Protein AF-A0A7J6KLD5-F1 (afdb_monomer_lite)

Sequence (248 aa):
SNMATPSDELQAARSQIRQSKRALRDTREKLKNILDDETDDTKKIINDLQVKEVNLTKCIEELESRIAELELSIDNERSQIARQEGRSRVALPTSPTAEKQNKHAISLFMSASEHEQDDKRDDDIDNHETPSKILSSASSDQLTAADLGALSVPSLQTPSCIGAHLCLLEQLFQEAGAGTISSGVFIPHGHLRITVYNKLLESVQSCELVSSVIHDIAQNSEYKWSVIKAELQQEFARRDLLKAEYNA

Foldseek 3Di:
DDDDDLVNVLVVLVVVLLVLVVVLVVLVVVLVPQDPPVDPVSVVSNVVSVVSNVVSVVSNVVSVVSNVVSVVVVVVVVVVVVVVVVVVVVDDDDDDDDDDDDDDDPDDDDDDDDDDDDDDDDDDDDDDDDPPDDDDDDDPPQQALVNLLPDDAAADPDLLCLLVSLVVLLVSCVVSVQFDDDPNDTFGDPNCLVSSLVSVLVNHVVPVPLNVLSVSQCVVPVSGRVRSSVVSCVPRNDPVNNVVVVVD

pLDDT: mean 76.7, std 21.58, range [30.64, 95.94]

Radius of gyration: 30.24 Å; chains: 1; bounding box: 72×80×86 Å

Structure (mmCIF, N/CA/C/O backbone):
data_AF-A0A7J6KLD5-F1
#
_entry.id   AF-A0A7J6KLD5-F1
#
loop_
_atom_site.group_PDB
_atom_site.id
_atom_site.type_symbol
_atom_site.label_atom_id
_atom_site.label_alt_id
_atom_site.label_comp_id
_atom_site.label_asym_id
_atom_site.label_entity_id
_atom_site.label_seq_id
_atom_site.pdbx_PDB_ins_code
_atom_site.Cartn_x
_atom_site.Cartn_y
_atom_site.Cartn_z
_atom_site.occupancy
_atom_site.B_iso_or_equiv
_atom_site.auth_seq_id
_atom_site.auth_comp_id
_atom_site.auth_asym_id
_atom_site.auth_atom_id
_atom_site.pdbx_PDB_model_num
ATOM 1 N N . SER A 1 1 ? 2.512 29.686 18.564 1.00 41.69 1 SER A N 1
ATOM 2 C CA . SER A 1 1 ? 3.367 28.548 18.194 1.00 41.69 1 SER A CA 1
ATOM 3 C C . SER A 1 1 ? 2.574 27.294 18.504 1.00 41.69 1 SER A C 1
ATOM 5 O O . SER A 1 1 ? 2.463 26.950 19.673 1.00 41.69 1 SER A O 1
ATOM 7 N N . ASN A 1 2 ? 1.879 26.725 17.516 1.00 45.94 2 ASN A N 1
ATOM 8 C CA . ASN A 1 2 ? 1.155 25.467 17.713 1.00 45.94 2 ASN A CA 1
ATOM 9 C C . ASN A 1 2 ? 2.197 24.350 17.654 1.00 45.94 2 ASN A C 1
ATOM 11 O O . ASN A 1 2 ? 2.793 24.133 16.604 1.00 45.94 2 ASN A O 1
ATOM 15 N N . MET A 1 3 ? 2.473 23.721 18.792 1.00 53.34 3 MET A N 1
ATOM 16 C CA . MET A 1 3 ? 3.346 22.550 18.859 1.00 53.34 3 MET A CA 1
ATOM 17 C C . MET A 1 3 ? 2.612 21.388 18.182 1.00 53.34 3 MET A C 1
ATOM 19 O O . MET A 1 3 ? 1.496 21.068 18.590 1.00 53.34 3 MET A O 1
ATOM 23 N N . ALA A 1 4 ? 3.201 20.813 17.131 1.00 69.44 4 ALA A N 1
ATOM 24 C CA . ALA A 1 4 ? 2.689 19.599 16.501 1.00 69.44 4 ALA A CA 1
ATOM 25 C C . ALA A 1 4 ? 2.659 18.469 17.538 1.00 69.44 4 ALA A C 1
ATOM 27 O O . ALA A 1 4 ? 3.561 18.371 18.373 1.00 69.44 4 ALA A O 1
ATOM 28 N N . THR A 1 5 ? 1.613 17.644 17.531 1.00 82.81 5 THR A N 1
ATOM 29 C CA . THR A 1 5 ? 1.561 16.506 18.452 1.00 82.81 5 THR A CA 1
ATOM 30 C C . THR A 1 5 ? 2.503 15.396 17.967 1.00 82.81 5 THR A C 1
ATOM 32 O O . THR A 1 5 ? 2.760 15.293 16.765 1.00 82.81 5 THR A O 1
ATOM 35 N N . PRO A 1 6 ? 2.982 14.500 18.852 1.00 79.31 6 PRO A N 1
ATOM 36 C CA . PRO A 1 6 ? 3.783 13.340 18.447 1.00 79.31 6 PRO A CA 1
ATOM 37 C C . PRO A 1 6 ? 3.089 12.467 17.388 1.00 79.31 6 PRO A C 1
ATOM 39 O O . PRO A 1 6 ? 3.746 11.835 16.563 1.00 79.31 6 PRO A O 1
ATOM 42 N N . SER A 1 7 ? 1.750 12.455 17.379 1.00 77.31 7 SER A N 1
ATOM 43 C CA . SER A 1 7 ? 0.949 11.771 16.361 1.00 77.31 7 SER A CA 1
ATOM 44 C C . SER A 1 7 ? 1.019 12.463 14.995 1.00 77.31 7 SER A C 1
ATOM 46 O O . SER A 1 7 ? 1.106 11.773 13.979 1.00 77.31 7 SER A O 1
ATOM 48 N N . ASP A 1 8 ? 1.014 13.798 14.960 1.00 81.00 8 ASP A N 1
ATOM 49 C CA . ASP A 1 8 ? 1.150 14.571 13.718 1.00 81.00 8 ASP A CA 1
ATOM 50 C C . ASP A 1 8 ? 2.557 14.404 13.128 1.00 81.00 8 ASP A C 1
ATOM 52 O O . ASP A 1 8 ? 2.716 14.201 11.923 1.00 81.00 8 ASP A O 1
ATOM 56 N N . GLU A 1 9 ? 3.587 14.414 13.983 1.00 86.94 9 GLU A N 1
ATOM 57 C CA . GLU A 1 9 ? 4.969 14.132 13.576 1.00 86.94 9 GLU A CA 1
ATOM 58 C C . GLU A 1 9 ? 5.126 12.707 13.032 1.00 86.94 9 GLU A C 1
ATOM 60 O O . GLU A 1 9 ? 5.792 12.505 12.015 1.00 86.94 9 GLU A O 1
ATOM 65 N N . LEU A 1 10 ? 4.478 11.721 13.661 1.00 83.62 10 LEU A N 1
ATOM 66 C CA . LEU A 1 10 ? 4.481 10.334 13.195 1.00 83.62 10 LEU A CA 1
ATOM 67 C C . LEU A 1 10 ? 3.831 10.213 11.812 1.00 83.62 10 LEU A C 1
ATOM 69 O O . LEU A 1 10 ? 4.368 9.540 10.930 1.00 83.62 10 LEU A O 1
ATOM 73 N N . GLN A 1 11 ? 2.693 10.876 11.602 1.00 83.62 11 GLN A N 1
ATOM 74 C CA . GLN A 1 11 ? 2.013 10.881 10.309 1.00 83.62 11 GLN A CA 1
ATOM 75 C C . GLN A 1 11 ? 2.862 11.571 9.231 1.00 83.62 11 GLN A C 1
ATOM 77 O O . GLN A 1 11 ? 2.985 11.059 8.115 1.00 83.62 11 GLN A O 1
ATOM 82 N N . ALA A 1 12 ? 3.508 12.691 9.564 1.00 85.38 12 ALA A N 1
ATOM 83 C CA . ALA A 1 12 ? 4.420 13.382 8.660 1.00 85.38 12 ALA A CA 1
ATOM 84 C C . ALA A 1 12 ? 5.629 12.508 8.286 1.00 85.38 12 ALA A C 1
ATOM 86 O O . ALA A 1 12 ? 5.942 12.378 7.101 1.00 85.38 12 ALA A O 1
ATOM 87 N N . ALA A 1 13 ? 6.262 11.848 9.261 1.00 86.25 13 ALA A N 1
ATOM 88 C CA . ALA A 1 13 ? 7.387 10.942 9.027 1.00 86.25 13 ALA A CA 1
ATOM 89 C C . ALA A 1 13 ? 6.990 9.752 8.133 1.00 86.25 13 ALA A C 1
ATOM 91 O O . ALA A 1 13 ? 7.710 9.402 7.196 1.00 86.25 13 ALA A O 1
ATOM 92 N N . ARG A 1 14 ? 5.795 9.184 8.346 1.00 85.38 14 ARG A N 1
ATOM 93 C CA . ARG A 1 14 ? 5.224 8.120 7.500 1.00 85.38 14 ARG A CA 1
ATOM 94 C C . ARG A 1 14 ? 4.893 8.583 6.082 1.00 85.38 14 ARG A C 1
ATOM 96 O O . ARG A 1 14 ? 5.052 7.831 5.124 1.00 85.38 14 ARG A O 1
ATOM 103 N N . SER A 1 15 ? 4.456 9.824 5.913 1.00 86.75 15 SER A N 1
ATOM 104 C CA . SER A 1 15 ? 4.274 10.397 4.578 1.00 86.75 15 SER A CA 1
ATOM 105 C C . SER A 1 15 ? 5.621 10.571 3.865 1.00 86.75 15 SER A C 1
ATOM 107 O O . SER A 1 15 ? 5.775 10.164 2.711 1.00 86.75 15 SER A O 1
ATOM 109 N N . GLN A 1 16 ? 6.635 11.085 4.567 1.00 90.00 16 GLN A N 1
ATOM 110 C CA . GLN A 1 16 ? 7.972 11.294 4.007 1.00 90.00 16 GLN A CA 1
ATOM 111 C C . GLN A 1 16 ? 8.654 9.982 3.612 1.00 90.00 16 GLN A C 1
ATOM 113 O O . GLN A 1 16 ? 9.188 9.892 2.510 1.00 90.00 16 GLN A O 1
ATOM 118 N N . ILE A 1 17 ? 8.577 8.930 4.434 1.00 89.31 17 ILE A N 1
ATOM 119 C CA . ILE A 1 17 ? 9.172 7.633 4.077 1.00 89.31 17 ILE A CA 1
ATOM 120 C C . ILE A 1 17 ? 8.522 7.050 2.816 1.00 89.31 17 ILE A C 1
ATOM 122 O O . ILE A 1 17 ? 9.218 6.498 1.962 1.00 89.31 17 ILE A O 1
ATOM 126 N N . ARG A 1 18 ? 7.202 7.220 2.641 1.00 85.88 18 ARG A N 1
ATOM 127 C CA . ARG A 1 18 ? 6.499 6.806 1.416 1.00 85.88 18 ARG A CA 1
ATOM 128 C C . ARG A 1 18 ? 7.010 7.577 0.202 1.00 85.88 18 ARG A C 1
ATOM 130 O O . ARG A 1 18 ? 7.270 6.967 -0.834 1.00 85.88 18 ARG A O 1
ATOM 137 N N . GLN A 1 19 ? 7.182 8.895 0.320 1.00 90.88 19 GLN A N 1
ATOM 138 C CA . GLN A 1 19 ? 7.731 9.730 -0.754 1.00 90.88 19 GLN A CA 1
ATOM 139 C C . GLN A 1 19 ? 9.167 9.321 -1.109 1.00 90.88 19 GLN A C 1
ATOM 141 O O . GLN A 1 19 ? 9.463 9.109 -2.286 1.00 90.88 19 GLN A O 1
ATOM 146 N N . SER A 1 20 ? 10.029 9.113 -0.110 1.00 90.38 20 SER A N 1
ATOM 147 C CA . SER A 1 20 ? 11.417 8.680 -0.307 1.00 90.38 20 SER A CA 1
ATOM 148 C C . SER A 1 20 ? 11.509 7.293 -0.950 1.00 90.38 20 SER A C 1
ATOM 150 O O . SER A 1 20 ? 12.290 7.106 -1.882 1.00 90.38 20 SER A O 1
ATOM 152 N N . LYS A 1 21 ? 10.664 6.332 -0.542 1.00 89.75 21 LYS A N 1
ATOM 153 C CA . LYS A 1 21 ? 10.583 4.994 -1.164 1.00 89.75 21 LYS A CA 1
ATOM 154 C C . LYS A 1 21 ? 10.157 5.067 -2.634 1.00 89.75 21 LYS A C 1
ATOM 156 O O . LYS A 1 21 ? 10.716 4.353 -3.468 1.00 89.75 21 LYS A O 1
ATOM 161 N N . ARG A 1 22 ? 9.216 5.957 -2.971 1.00 90.69 22 ARG A N 1
ATOM 162 C CA . ARG A 1 22 ? 8.785 6.200 -4.359 1.00 90.69 22 ARG A CA 1
ATOM 163 C C . ARG A 1 22 ? 9.919 6.800 -5.195 1.00 90.69 22 ARG A C 1
ATOM 165 O O . ARG A 1 22 ? 10.286 6.242 -6.221 1.00 90.69 22 ARG A O 1
ATOM 172 N N . ALA A 1 23 ? 10.558 7.853 -4.691 1.00 90.25 23 ALA A N 1
ATOM 173 C CA . ALA A 1 23 ? 11.690 8.487 -5.361 1.00 90.25 23 ALA A CA 1
ATOM 174 C C . ALA A 1 23 ? 12.878 7.528 -5.560 1.00 90.25 23 ALA A C 1
ATOM 176 O O . ALA A 1 23 ? 13.570 7.606 -6.579 1.00 90.25 23 ALA A O 1
ATOM 177 N N . LEU A 1 24 ? 13.121 6.616 -4.610 1.00 92.44 24 LEU A N 1
ATOM 178 C CA . LEU A 1 24 ? 14.170 5.599 -4.709 1.00 92.44 24 LEU A CA 1
ATOM 179 C C . LEU A 1 24 ? 13.879 4.620 -5.849 1.00 92.44 24 LEU A C 1
ATOM 181 O O . LEU A 1 24 ? 14.765 4.326 -6.649 1.00 92.44 24 LEU A O 1
ATOM 185 N N . ARG A 1 25 ? 12.629 4.159 -5.958 1.00 92.38 25 ARG A N 1
ATOM 186 C CA . ARG A 1 25 ? 12.178 3.309 -7.064 1.00 92.38 25 ARG A CA 1
ATOM 187 C C . ARG A 1 25 ? 12.383 3.996 -8.412 1.00 92.38 25 ARG A C 1
ATOM 189 O O . ARG A 1 25 ? 13.029 3.414 -9.276 1.00 92.38 25 ARG A O 1
ATOM 196 N N . ASP A 1 26 ? 11.912 5.232 -8.559 1.00 92.50 26 ASP A N 1
ATOM 197 C CA . ASP A 1 26 ? 12.049 5.986 -9.810 1.00 92.50 26 ASP A CA 1
ATOM 198 C C . ASP A 1 26 ? 13.526 6.195 -10.181 1.00 92.50 26 ASP A C 1
ATOM 200 O O . ASP A 1 26 ? 13.901 6.174 -11.352 1.00 92.50 26 ASP A O 1
ATOM 204 N N . THR A 1 27 ? 14.391 6.392 -9.180 1.00 92.56 27 THR A N 1
ATOM 205 C CA . THR A 1 27 ? 15.843 6.540 -9.376 1.00 92.56 27 THR A CA 1
ATOM 206 C C . THR A 1 27 ? 16.475 5.228 -9.849 1.00 92.56 27 THR A C 1
ATOM 208 O O . THR A 1 27 ? 17.248 5.241 -10.805 1.00 92.56 27 THR A O 1
ATOM 211 N N . ARG A 1 28 ? 16.096 4.089 -9.256 1.00 92.31 28 ARG A N 1
ATOM 212 C CA . ARG A 1 28 ? 16.533 2.753 -9.696 1.00 92.31 28 ARG A CA 1
ATOM 213 C C . ARG A 1 28 ? 16.045 2.411 -11.097 1.00 92.31 28 ARG A C 1
ATOM 215 O O . ARG A 1 28 ? 16.784 1.819 -11.877 1.00 92.31 28 ARG A O 1
ATOM 222 N N . GLU A 1 29 ? 14.817 2.791 -11.429 1.00 92.94 29 GLU A N 1
ATOM 223 C CA . GLU A 1 29 ? 14.270 2.605 -12.771 1.00 92.94 29 GLU A CA 1
ATOM 224 C C . GLU A 1 29 ? 15.021 3.457 -13.799 1.00 92.94 29 GLU A C 1
ATOM 226 O O . GLU A 1 29 ? 15.396 2.951 -14.854 1.00 92.94 29 GLU A O 1
ATOM 231 N N . LYS A 1 30 ? 15.336 4.715 -13.469 1.00 91.25 30 LYS A N 1
ATOM 232 C CA . LYS A 1 30 ? 16.197 5.562 -14.307 1.00 91.25 30 LYS A CA 1
ATOM 233 C C . LYS A 1 30 ? 17.574 4.942 -14.513 1.00 91.25 30 LYS A C 1
ATOM 235 O O . LYS A 1 30 ? 17.998 4.846 -15.655 1.00 91.25 30 LYS A O 1
ATOM 240 N N . LEU A 1 31 ? 18.231 4.473 -13.448 1.00 90.88 31 LEU A N 1
ATOM 241 C CA . LEU A 1 31 ? 19.518 3.772 -13.546 1.00 90.88 31 LEU A CA 1
ATOM 242 C C . LEU A 1 31 ? 19.438 2.543 -14.452 1.00 90.88 31 LEU A C 1
ATOM 244 O O . LEU A 1 31 ? 20.300 2.350 -15.300 1.00 90.88 31 LEU A O 1
ATOM 248 N N . LYS A 1 32 ? 18.379 1.742 -14.313 1.00 92.00 32 LYS A N 1
ATOM 249 C CA . LYS A 1 32 ? 18.148 0.552 -15.140 1.00 92.00 32 LYS A CA 1
ATOM 250 C C . LYS A 1 32 ? 17.950 0.887 -16.623 1.00 92.00 32 LYS A C 1
ATOM 252 O O . LYS A 1 32 ? 18.327 0.088 -17.475 1.00 92.00 32 LYS A O 1
ATOM 257 N N . ASN A 1 33 ? 17.329 2.02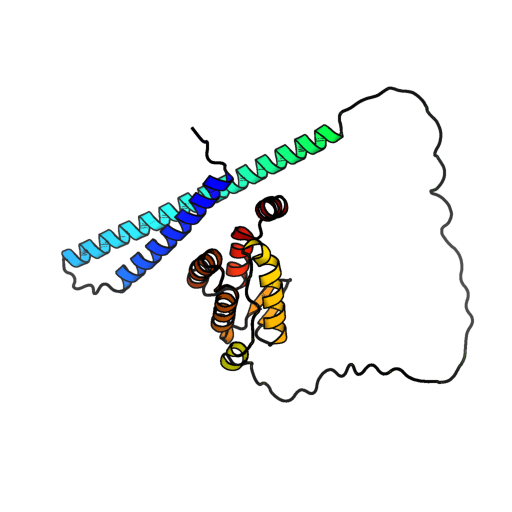5 -16.921 1.00 91.56 33 ASN A N 1
ATOM 258 C CA . ASN A 1 33 ? 16.982 2.430 -18.283 1.00 91.56 33 ASN A CA 1
ATOM 259 C C . ASN A 1 33 ? 18.099 3.212 -18.996 1.00 91.56 33 ASN A C 1
ATOM 261 O O . ASN A 1 33 ? 17.951 3.518 -20.179 1.00 91.56 33 ASN A O 1
ATOM 265 N N . ILE A 1 34 ? 19.193 3.553 -18.308 1.00 90.12 34 ILE A N 1
ATOM 266 C CA . ILE A 1 34 ? 20.341 4.208 -18.939 1.00 90.12 34 ILE A CA 1
ATOM 267 C C . ILE A 1 34 ? 21.082 3.198 -19.816 1.00 90.12 34 ILE A C 1
ATOM 269 O O . ILE A 1 34 ? 21.491 2.131 -19.360 1.00 90.12 34 ILE A O 1
ATOM 273 N N . LEU A 1 35 ? 21.269 3.564 -21.083 1.00 83.31 35 LEU A N 1
ATOM 274 C CA . LEU A 1 35 ? 22.198 2.897 -21.983 1.00 83.31 35 LEU A CA 1
ATOM 275 C C . LEU A 1 35 ? 23.584 3.484 -21.731 1.00 83.31 35 LEU A C 1
ATOM 277 O O . LEU A 1 35 ? 23.818 4.649 -22.041 1.00 83.31 35 LEU A O 1
ATOM 281 N N . ASP A 1 36 ? 24.472 2.690 -21.140 1.00 84.38 36 ASP A N 1
ATOM 282 C CA . ASP A 1 36 ? 25.862 3.086 -20.931 1.00 84.38 36 ASP A CA 1
ATOM 283 C C . ASP A 1 36 ? 26.597 3.098 -22.277 1.00 84.38 36 ASP A C 1
ATOM 285 O O . ASP A 1 36 ? 26.959 2.054 -22.818 1.00 84.38 36 ASP A O 1
ATOM 289 N N . ASP A 1 37 ? 26.750 4.292 -22.846 1.00 88.50 37 ASP A N 1
ATOM 290 C CA . ASP A 1 37 ? 27.514 4.548 -24.068 1.00 88.50 37 ASP A CA 1
ATOM 291 C C . ASP A 1 37 ? 28.970 4.953 -23.774 1.00 88.50 37 ASP A C 1
ATOM 293 O O . ASP A 1 37 ? 29.674 5.448 -24.654 1.00 88.50 37 ASP A O 1
ATOM 297 N N . GLU A 1 38 ? 29.419 4.748 -22.529 1.00 85.38 38 GLU A N 1
ATOM 298 C CA . GLU A 1 38 ? 30.740 5.078 -21.992 1.00 85.38 38 GLU A CA 1
ATOM 299 C C . GLU A 1 38 ? 31.145 6.559 -22.088 1.00 85.38 38 GLU A C 1
ATOM 301 O O . GLU A 1 38 ? 32.293 6.907 -21.763 1.00 85.38 38 GLU A O 1
ATOM 306 N N . THR A 1 39 ? 30.227 7.449 -22.471 1.00 92.69 39 THR A N 1
ATOM 307 C CA . THR A 1 39 ? 30.490 8.889 -22.508 1.00 92.69 39 THR A CA 1
ATOM 308 C C . THR A 1 39 ? 30.649 9.457 -21.097 1.00 92.69 39 THR A C 1
ATOM 310 O O . THR A 1 39 ? 30.130 8.923 -20.113 1.00 92.69 39 THR A O 1
ATOM 313 N N . ASP A 1 40 ? 31.400 10.553 -20.978 1.00 91.31 40 ASP A N 1
ATOM 314 C CA . ASP A 1 40 ? 31.614 11.228 -19.692 1.00 91.31 40 ASP A CA 1
ATOM 315 C C . ASP A 1 40 ? 30.293 11.765 -19.109 1.00 91.31 40 ASP A C 1
ATOM 317 O O . ASP A 1 40 ? 30.045 11.665 -17.907 1.00 91.31 40 ASP A O 1
ATOM 321 N N . ASP A 1 41 ? 29.389 12.228 -19.979 1.00 90.44 41 ASP A N 1
ATOM 322 C CA . ASP A 1 41 ? 28.050 12.679 -19.600 1.00 90.44 41 ASP A CA 1
ATOM 323 C C . ASP A 1 41 ? 27.204 11.528 -19.034 1.00 90.44 41 ASP A C 1
ATOM 325 O O . ASP A 1 41 ? 26.619 11.666 -17.956 1.00 90.44 41 ASP A O 1
ATOM 329 N N . THR A 1 42 ? 27.186 10.364 -19.693 1.00 89.50 42 THR A N 1
ATOM 330 C CA . THR A 1 42 ? 26.461 9.183 -19.201 1.00 89.50 42 THR A CA 1
ATOM 331 C C . THR A 1 42 ? 27.039 8.675 -17.881 1.00 89.50 42 THR A C 1
ATOM 333 O O . THR A 1 42 ? 26.286 8.419 -16.939 1.00 89.50 42 THR A O 1
ATOM 336 N N . LYS A 1 43 ? 28.370 8.627 -17.743 1.00 91.69 43 LYS A N 1
ATOM 337 C CA . LYS A 1 43 ? 29.042 8.274 -16.479 1.00 91.69 43 LYS A CA 1
ATOM 338 C C . LYS A 1 43 ? 28.684 9.228 -15.344 1.00 91.69 43 LYS A C 1
ATOM 340 O O . LYS A 1 43 ? 28.440 8.785 -14.220 1.00 91.69 43 LYS A O 1
ATOM 345 N N . LYS A 1 44 ? 28.613 10.530 -15.626 1.00 92.56 44 LYS A N 1
ATOM 346 C CA . LYS A 1 44 ? 28.205 11.540 -14.647 1.00 92.56 44 LYS A CA 1
ATOM 347 C C . LYS A 1 44 ? 26.751 11.358 -14.217 1.00 92.56 44 LYS A C 1
ATOM 349 O O . LYS A 1 44 ? 26.477 11.363 -13.021 1.00 92.56 44 LYS A O 1
ATOM 354 N N . ILE A 1 45 ? 25.841 11.119 -15.164 1.00 92.38 45 ILE A N 1
ATOM 355 C CA . ILE A 1 45 ? 24.425 10.852 -14.871 1.00 92.38 45 ILE A CA 1
ATOM 356 C C . ILE A 1 45 ? 24.273 9.590 -14.011 1.00 92.38 45 ILE A C 1
ATOM 358 O O . ILE A 1 45 ? 23.519 9.603 -13.036 1.00 92.38 45 ILE A O 1
ATOM 362 N N . ILE A 1 46 ? 24.997 8.513 -14.335 1.00 91.50 46 ILE A N 1
ATOM 363 C CA . ILE A 1 46 ? 24.998 7.275 -13.543 1.00 91.50 46 ILE A CA 1
ATOM 364 C C . ILE A 1 46 ? 25.475 7.559 -12.115 1.00 91.50 46 ILE A C 1
ATOM 366 O O . ILE A 1 46 ? 24.799 7.168 -11.164 1.00 91.50 46 ILE A O 1
ATOM 370 N N . ASN A 1 47 ? 26.590 8.276 -11.952 1.00 94.56 47 ASN A N 1
ATOM 371 C CA . ASN A 1 47 ? 27.134 8.605 -10.635 1.00 94.56 47 ASN A CA 1
ATOM 372 C C . ASN A 1 47 ? 26.163 9.478 -9.814 1.00 94.56 47 ASN A C 1
ATOM 374 O O . ASN A 1 47 ? 25.864 9.158 -8.666 1.00 94.56 47 ASN A O 1
ATOM 378 N N . ASP A 1 48 ? 25.585 10.523 -10.413 1.00 95.12 48 ASP A N 1
ATOM 379 C CA . ASP A 1 48 ? 24.615 11.400 -9.743 1.00 95.12 48 ASP A CA 1
ATOM 380 C C . ASP A 1 48 ? 23.376 10.622 -9.264 1.00 95.12 48 ASP A C 1
ATOM 382 O O . ASP A 1 48 ? 22.882 10.828 -8.149 1.00 95.12 48 ASP A O 1
ATOM 386 N N . LEU A 1 49 ? 22.875 9.692 -10.083 1.00 93.56 49 LEU A N 1
ATOM 387 C CA . LEU A 1 49 ? 21.745 8.841 -9.716 1.00 93.56 49 LEU A CA 1
ATOM 388 C C . LEU A 1 49 ? 22.113 7.806 -8.644 1.00 93.56 49 LEU A C 1
ATOM 390 O O . LEU A 1 49 ? 21.299 7.567 -7.753 1.00 93.56 49 LEU A O 1
ATOM 394 N N . GLN A 1 50 ? 23.321 7.238 -8.675 1.00 94.38 50 GLN A N 1
ATOM 395 C CA . GLN A 1 50 ? 23.819 6.342 -7.624 1.00 94.38 50 GLN A CA 1
ATOM 396 C C . GLN A 1 50 ? 23.965 7.073 -6.285 1.00 94.38 50 GLN A C 1
ATOM 398 O O . GLN A 1 50 ? 23.502 6.583 -5.255 1.00 94.38 50 GLN A O 1
ATOM 403 N N . VAL A 1 51 ? 24.531 8.284 -6.290 1.00 95.94 51 VAL A N 1
ATOM 404 C CA . VAL A 1 51 ? 24.609 9.142 -5.098 1.00 95.94 51 VAL A CA 1
ATOM 405 C C . VAL A 1 51 ? 23.207 9.449 -4.571 1.00 95.94 51 VAL A C 1
ATOM 407 O O . VAL A 1 51 ? 22.959 9.369 -3.366 1.00 95.94 51 VAL A O 1
ATOM 410 N N . LYS A 1 52 ? 22.257 9.754 -5.462 1.00 93.88 52 LYS A N 1
ATOM 411 C CA . LYS A 1 52 ? 20.859 9.979 -5.083 1.00 93.88 52 LYS A CA 1
ATOM 412 C C . LYS A 1 52 ? 20.208 8.730 -4.480 1.00 93.88 52 LYS A C 1
ATOM 414 O O . LYS A 1 52 ? 19.487 8.861 -3.494 1.00 93.88 52 LYS A O 1
ATOM 419 N N . GLU A 1 53 ? 20.467 7.543 -5.021 1.00 93.31 53 GLU A N 1
ATOM 420 C CA . GLU A 1 53 ? 19.999 6.266 -4.466 1.00 93.31 53 GLU A CA 1
ATOM 421 C C . GLU A 1 53 ? 20.537 6.028 -3.047 1.00 93.31 53 GLU A C 1
ATOM 423 O O . GLU A 1 53 ? 19.757 5.710 -2.143 1.00 93.31 53 GLU A O 1
ATOM 428 N N . VAL A 1 54 ? 21.837 6.238 -2.825 1.00 95.88 54 VAL A N 1
ATOM 429 C CA . VAL A 1 54 ? 22.458 6.104 -1.496 1.00 95.88 54 VAL A CA 1
ATOM 430 C C . VAL A 1 54 ? 21.831 7.089 -0.506 1.00 95.88 54 VAL A C 1
ATOM 432 O O . VAL A 1 54 ? 21.435 6.697 0.591 1.00 95.88 54 VAL A O 1
ATOM 435 N N . ASN A 1 55 ? 21.664 8.352 -0.906 1.00 95.62 55 ASN A N 1
ATOM 436 C CA . ASN A 1 55 ? 21.067 9.382 -0.055 1.00 95.62 55 ASN A CA 1
ATOM 437 C C . ASN A 1 55 ? 19.603 9.081 0.296 1.00 95.62 55 ASN A C 1
ATOM 439 O O . ASN A 1 55 ? 19.197 9.256 1.443 1.00 95.62 55 ASN A O 1
ATOM 443 N N . LEU A 1 56 ? 18.809 8.612 -0.672 1.00 91.94 56 LEU A N 1
ATOM 444 C CA . LEU A 1 56 ? 17.416 8.227 -0.437 1.00 91.94 56 LEU A CA 1
ATOM 445 C C . LEU A 1 56 ? 17.315 7.013 0.488 1.00 91.94 56 LEU A C 1
ATOM 447 O O . LEU A 1 56 ? 16.455 6.997 1.363 1.00 91.94 56 LEU A O 1
ATOM 451 N N . THR A 1 57 ? 18.207 6.033 0.331 1.00 93.19 57 THR A N 1
ATOM 452 C CA . THR A 1 57 ? 18.273 4.861 1.216 1.00 93.19 57 THR A CA 1
ATOM 453 C C . THR A 1 57 ? 18.581 5.284 2.651 1.00 93.19 57 THR A C 1
ATOM 455 O O . THR A 1 57 ? 17.843 4.925 3.563 1.00 93.19 57 THR A O 1
ATOM 458 N N . LYS A 1 58 ? 19.583 6.147 2.844 1.00 94.81 58 LYS A N 1
ATOM 459 C CA . LYS A 1 58 ? 19.924 6.692 4.163 1.00 94.81 58 LYS A CA 1
ATOM 460 C C . LYS A 1 58 ? 18.772 7.492 4.786 1.00 94.81 58 LYS A C 1
ATOM 462 O O . LYS A 1 58 ? 18.457 7.316 5.955 1.00 94.81 58 LYS A O 1
ATOM 467 N N . CYS A 1 59 ? 18.104 8.336 3.999 1.00 93.56 59 CYS A N 1
ATOM 468 C CA . CYS A 1 59 ? 16.937 9.091 4.458 1.00 93.56 59 CYS A CA 1
ATOM 469 C C . CYS A 1 59 ? 15.791 8.164 4.904 1.00 93.56 59 CYS A C 1
ATOM 471 O O . CYS A 1 59 ? 15.117 8.452 5.890 1.00 93.56 59 CYS A O 1
ATOM 473 N N . ILE A 1 60 ? 15.579 7.039 4.212 1.00 90.75 60 ILE A N 1
ATOM 474 C CA . ILE A 1 60 ? 14.598 6.026 4.623 1.00 90.75 60 ILE A CA 1
ATOM 475 C C . ILE A 1 60 ? 14.986 5.419 5.975 1.00 90.75 60 ILE A C 1
ATOM 477 O O . ILE A 1 60 ? 14.134 5.374 6.854 1.00 90.75 60 ILE A O 1
ATOM 481 N N . GLU A 1 61 ? 16.242 5.014 6.170 1.00 92.75 61 GLU A N 1
ATOM 482 C CA . GLU A 1 61 ? 16.721 4.447 7.444 1.00 92.75 61 GLU A CA 1
ATOM 483 C C . GLU A 1 61 ? 16.563 5.432 8.619 1.00 92.75 61 GLU A C 1
ATOM 485 O O . GLU A 1 61 ? 16.120 5.056 9.710 1.00 92.75 61 GLU A O 1
ATOM 490 N N . GLU A 1 62 ? 16.874 6.711 8.393 1.00 94.25 62 GLU A N 1
ATOM 491 C CA . GLU A 1 62 ? 16.692 7.784 9.377 1.00 94.25 62 GLU A CA 1
ATOM 492 C C . GLU A 1 62 ? 15.207 7.977 9.731 1.00 94.25 62 GLU A C 1
ATOM 494 O O . GLU A 1 62 ? 14.852 8.074 10.909 1.00 94.25 62 GLU A O 1
ATOM 499 N N . LEU A 1 63 ? 14.321 7.979 8.730 1.00 91.75 63 LEU A N 1
ATOM 500 C CA . LEU A 1 63 ? 12.876 8.097 8.939 1.00 91.75 63 LEU A CA 1
ATOM 501 C C . LEU A 1 63 ? 12.278 6.862 9.626 1.00 91.75 63 LEU A C 1
ATOM 503 O O . LEU A 1 63 ? 11.413 7.019 10.484 1.00 91.75 63 LEU A O 1
ATOM 507 N N . GLU A 1 64 ? 12.735 5.651 9.297 1.00 91.75 64 GLU A N 1
ATOM 508 C CA . GLU A 1 64 ? 12.321 4.410 9.971 1.00 91.75 64 GLU A CA 1
ATOM 509 C C . GLU A 1 64 ? 12.720 4.431 11.450 1.00 91.75 64 GLU A C 1
ATOM 511 O O . GLU A 1 64 ? 11.897 4.126 12.316 1.00 91.75 64 GLU A O 1
ATOM 516 N N . SER A 1 65 ? 13.939 4.888 11.748 1.00 92.25 65 SER A N 1
ATOM 517 C CA . SER A 1 65 ? 14.411 5.077 13.125 1.00 92.25 65 SER A CA 1
ATOM 518 C C . SER A 1 65 ? 1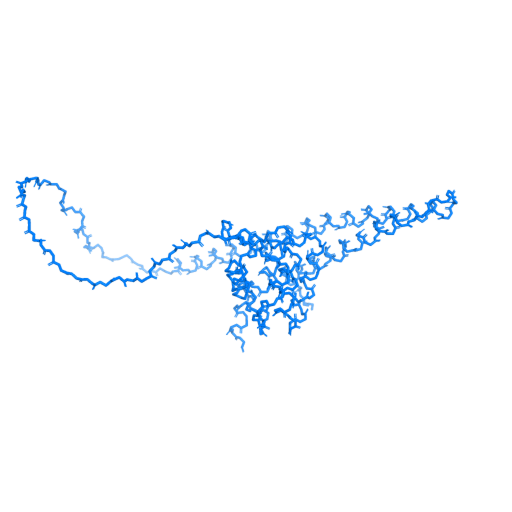3.561 6.111 13.869 1.00 92.25 65 SER A C 1
ATOM 520 O O . SER A 1 65 ? 13.098 5.858 14.982 1.00 92.25 65 SER A O 1
ATOM 522 N N . ARG A 1 66 ? 13.268 7.253 13.230 1.00 92.31 66 ARG A N 1
ATOM 523 C CA . ARG A 1 66 ? 12.433 8.309 13.818 1.00 92.31 66 ARG A CA 1
ATOM 524 C C . ARG A 1 66 ? 10.997 7.848 14.078 1.00 92.31 66 ARG A C 1
ATOM 526 O O . ARG A 1 66 ? 10.418 8.218 15.097 1.00 92.31 66 ARG A O 1
ATOM 533 N N . ILE A 1 67 ? 10.420 7.045 13.185 1.00 89.00 67 ILE A N 1
ATOM 534 C CA . ILE A 1 67 ? 9.093 6.443 13.373 1.00 89.00 67 ILE A CA 1
ATOM 535 C C . ILE A 1 67 ? 9.097 5.534 14.604 1.00 89.00 67 ILE A C 1
ATOM 537 O O . ILE A 1 67 ? 8.220 5.684 15.451 1.00 89.00 67 ILE A O 1
ATOM 541 N N . ALA A 1 68 ? 10.097 4.659 14.744 1.00 88.12 68 ALA A N 1
ATOM 542 C CA . ALA A 1 68 ? 10.203 3.763 15.895 1.00 88.12 68 ALA A CA 1
ATOM 543 C C . ALA A 1 68 ? 10.320 4.533 17.226 1.00 88.12 68 ALA A C 1
ATOM 545 O O . ALA A 1 68 ? 9.677 4.176 18.215 1.00 88.12 68 ALA A O 1
ATOM 546 N N . GLU A 1 69 ? 11.090 5.625 17.253 1.00 91.38 69 GLU A N 1
ATOM 547 C CA . GLU A 1 69 ? 11.187 6.509 18.422 1.00 91.38 69 GLU A CA 1
ATOM 548 C C . GLU A 1 69 ? 9.856 7.191 18.761 1.00 91.38 69 GLU A C 1
ATOM 550 O O . GLU A 1 69 ? 9.463 7.242 19.928 1.00 91.38 69 GLU A O 1
ATOM 555 N N . LEU A 1 70 ? 9.156 7.719 17.752 1.00 88.62 70 LEU A N 1
ATOM 556 C CA . LEU A 1 70 ? 7.866 8.387 17.931 1.00 88.62 70 LEU A CA 1
ATOM 557 C C . LEU A 1 70 ? 6.795 7.414 18.431 1.00 88.62 70 LEU A C 1
ATOM 559 O O . LEU A 1 70 ? 6.034 7.754 19.336 1.00 88.62 70 LEU A O 1
ATOM 563 N N . GLU A 1 71 ? 6.761 6.195 17.896 1.00 88.12 71 GLU A N 1
ATOM 564 C CA . GLU A 1 71 ? 5.869 5.132 18.363 1.00 88.12 71 GLU A CA 1
ATOM 565 C C . GLU A 1 71 ? 6.144 4.777 19.828 1.00 88.12 71 GLU A C 1
ATOM 567 O O . GLU A 1 71 ? 5.213 4.744 20.636 1.00 88.12 71 GLU A O 1
ATOM 572 N N . LEU A 1 72 ? 7.418 4.625 20.203 1.00 88.19 72 LEU A N 1
ATOM 573 C CA . LEU A 1 72 ? 7.808 4.377 21.590 1.00 88.19 72 LEU A CA 1
ATOM 574 C C . LEU A 1 72 ? 7.426 5.542 22.518 1.00 88.19 72 LEU A C 1
ATOM 576 O O . LEU A 1 72 ? 6.993 5.314 23.651 1.00 88.19 72 LEU A O 1
ATOM 580 N N . SER A 1 73 ? 7.574 6.788 22.061 1.00 89.19 73 SER A N 1
ATOM 581 C CA . SER A 1 73 ? 7.173 7.976 22.824 1.00 89.19 73 SER A CA 1
ATOM 582 C C . SER A 1 73 ? 5.666 7.989 23.075 1.00 89.19 73 SER A C 1
ATOM 584 O O . SER A 1 73 ? 5.235 8.158 24.215 1.00 89.19 73 SER A O 1
ATOM 586 N N . ILE A 1 74 ? 4.867 7.731 22.035 1.00 85.81 74 ILE A N 1
ATOM 587 C CA . ILE A 1 74 ? 3.402 7.665 22.127 1.00 85.81 74 ILE A CA 1
ATOM 588 C C . ILE A 1 74 ? 2.970 6.547 23.083 1.00 85.81 74 ILE A C 1
ATOM 590 O O . ILE A 1 74 ? 2.088 6.750 23.919 1.00 85.81 74 ILE A O 1
ATOM 594 N N . ASP A 1 75 ? 3.593 5.372 23.006 1.00 84.25 75 ASP A N 1
ATOM 595 C CA . ASP A 1 75 ? 3.267 4.255 23.894 1.00 84.25 75 ASP A CA 1
ATOM 596 C C . ASP A 1 75 ? 3.664 4.535 25.352 1.00 84.25 75 ASP A C 1
ATOM 598 O O . ASP A 1 75 ? 2.916 4.199 26.280 1.00 84.25 75 ASP A O 1
ATOM 602 N N . ASN A 1 76 ? 4.788 5.222 25.578 1.00 86.31 76 ASN A N 1
ATOM 603 C CA . ASN A 1 76 ? 5.186 5.686 26.905 1.00 86.31 76 ASN A CA 1
ATOM 604 C C . ASN A 1 76 ? 4.189 6.698 27.482 1.00 86.31 76 ASN A C 1
ATOM 606 O O . ASN A 1 76 ? 3.782 6.552 28.637 1.00 86.31 76 ASN A O 1
ATOM 610 N N . GLU A 1 77 ? 3.762 7.689 26.697 1.00 86.94 77 GLU A N 1
ATOM 611 C CA . GLU A 1 77 ? 2.742 8.665 27.098 1.00 86.94 77 GLU A CA 1
ATOM 612 C C . GLU A 1 77 ? 1.418 7.974 27.443 1.00 86.94 77 GLU A C 1
ATOM 614 O O . GLU A 1 77 ? 0.858 8.194 28.519 1.00 86.94 77 GLU A O 1
ATOM 619 N N . ARG A 1 78 ? 0.962 7.044 26.595 1.00 84.50 78 ARG A N 1
ATOM 620 C CA . ARG A 1 78 ? -0.237 6.227 26.847 1.00 84.50 78 ARG A CA 1
ATOM 621 C C . ARG A 1 78 ? -0.125 5.429 28.144 1.00 84.50 78 ARG A C 1
ATOM 623 O O . ARG A 1 78 ? -1.075 5.385 28.927 1.00 84.50 78 ARG A O 1
ATOM 630 N N . SER A 1 79 ? 1.033 4.822 28.401 1.00 82.88 79 SER A N 1
ATOM 631 C CA . SER A 1 79 ? 1.288 4.080 29.640 1.00 82.88 79 SER A CA 1
ATOM 632 C C . SER A 1 79 ? 1.279 4.993 30.871 1.00 82.88 79 SER A C 1
ATOM 634 O O . SER A 1 79 ? 0.737 4.624 31.916 1.00 82.88 79 SER A O 1
ATOM 636 N N . GLN A 1 80 ? 1.840 6.200 30.768 1.00 84.19 80 GLN A N 1
ATOM 637 C CA . GLN A 1 80 ? 1.817 7.183 31.852 1.00 84.19 80 GLN A CA 1
ATOM 638 C C . GLN A 1 80 ? 0.396 7.655 32.165 1.00 84.19 80 GLN A C 1
ATOM 640 O O . GLN A 1 80 ? 0.026 7.671 33.340 1.00 84.19 80 GLN A O 1
ATOM 645 N N . ILE A 1 81 ? -0.407 7.961 31.144 1.00 82.12 81 ILE A N 1
ATOM 646 C CA . ILE A 1 81 ? -1.817 8.343 31.305 1.00 82.12 81 ILE A CA 1
ATOM 647 C C . ILE A 1 81 ? -2.588 7.214 31.999 1.00 82.12 81 ILE A C 1
ATOM 649 O O . ILE A 1 81 ? -3.204 7.446 33.037 1.00 82.12 81 ILE A O 1
ATOM 653 N N . ALA A 1 82 ? -2.455 5.968 31.531 1.00 78.00 82 ALA A N 1
ATOM 654 C CA . ALA A 1 82 ? -3.110 4.816 32.154 1.00 78.00 82 ALA A CA 1
ATOM 655 C C . ALA A 1 82 ? -2.700 4.616 33.627 1.00 78.00 82 ALA A C 1
ATOM 657 O O . ALA A 1 82 ? -3.528 4.274 34.473 1.00 78.00 82 ALA A O 1
ATOM 658 N N . ARG A 1 83 ? -1.426 4.861 33.972 1.00 78.19 83 ARG A N 1
ATOM 659 C CA . ARG A 1 83 ? -0.951 4.827 35.367 1.00 78.19 83 ARG A CA 1
ATOM 660 C C . ARG A 1 83 ? -1.519 5.972 36.203 1.00 78.19 83 ARG A C 1
ATOM 662 O O . ARG A 1 83 ? -1.825 5.749 37.371 1.00 78.19 83 ARG A O 1
ATOM 669 N N . GLN A 1 84 ? -1.638 7.180 35.656 1.00 77.12 84 GLN A N 1
ATOM 670 C CA . GLN A 1 84 ? -2.224 8.327 36.358 1.00 77.12 84 GLN A CA 1
ATOM 671 C C . GLN A 1 84 ? -3.724 8.125 36.597 1.00 77.12 84 GLN A C 1
ATOM 673 O O . GLN A 1 84 ? -4.186 8.308 37.721 1.00 77.12 84 GLN A O 1
ATOM 678 N N . GLU A 1 85 ? -4.461 7.646 35.597 1.00 75.88 85 GLU A N 1
ATOM 679 C CA . GLU A 1 85 ? -5.879 7.290 35.717 1.00 75.88 85 GLU A CA 1
ATOM 680 C C . GLU A 1 85 ? -6.091 6.123 36.695 1.00 75.88 85 GLU A C 1
ATOM 682 O O . GLU A 1 85 ? -6.975 6.168 37.553 1.00 75.88 85 GLU A O 1
ATOM 687 N N . GLY A 1 86 ? -5.231 5.101 36.634 1.00 65.62 86 GLY A N 1
ATOM 688 C CA . GLY A 1 86 ? -5.231 3.982 37.575 1.00 65.62 86 GLY A CA 1
ATOM 689 C C . GLY A 1 86 ? -4.906 4.403 39.013 1.00 65.62 86 GLY A C 1
ATOM 690 O O . GLY A 1 86 ? -5.513 3.890 39.947 1.00 65.62 86 GLY A O 1
ATOM 691 N N . ARG A 1 87 ? -4.006 5.375 39.211 1.00 56.75 87 ARG A N 1
ATOM 692 C CA . ARG A 1 87 ? -3.696 5.959 40.530 1.00 56.75 87 ARG A CA 1
ATOM 693 C C . ARG A 1 87 ? -4.805 6.876 41.043 1.00 56.75 87 ARG A C 1
ATOM 695 O O . ARG A 1 87 ? -5.078 6.868 42.238 1.00 56.75 87 ARG A O 1
ATOM 702 N N . SER A 1 88 ? -5.470 7.621 40.161 1.00 53.19 88 SER A N 1
ATOM 703 C CA . SER A 1 88 ? -6.585 8.508 40.515 1.00 53.19 88 SER A CA 1
ATOM 704 C C . SER A 1 88 ? -7.802 7.728 41.031 1.00 53.19 88 SER A C 1
ATOM 706 O O . SER A 1 88 ? -8.488 8.195 41.934 1.00 53.19 88 SER A O 1
ATOM 708 N N . ARG A 1 89 ? -8.004 6.483 40.573 1.00 52.00 89 ARG A N 1
ATOM 709 C CA . ARG A 1 89 ? -9.015 5.565 41.136 1.00 52.00 89 ARG A CA 1
ATOM 710 C C . ARG A 1 89 ? -8.671 5.001 42.522 1.00 52.00 89 ARG A C 1
ATOM 712 O O . ARG A 1 89 ? -9.562 4.488 43.188 1.00 52.00 89 ARG A O 1
ATOM 719 N N . VAL A 1 90 ? -7.410 5.070 42.955 1.00 50.12 90 VAL A N 1
ATOM 720 C CA . VAL A 1 90 ? -6.924 4.461 44.213 1.00 50.12 90 VAL A CA 1
ATOM 721 C C . VAL A 1 90 ? -6.757 5.497 45.334 1.00 50.12 90 VAL A C 1
ATOM 723 O O . VAL A 1 90 ? -6.484 5.140 46.477 1.00 50.12 90 VAL A O 1
ATOM 726 N N . ALA A 1 91 ? -6.970 6.784 45.056 1.00 45.19 91 ALA A N 1
ATOM 727 C CA . ALA A 1 91 ? -6.819 7.838 46.049 1.00 45.19 91 ALA A CA 1
ATOM 728 C C . ALA A 1 91 ? -8.143 8.563 46.322 1.00 45.19 91 ALA A C 1
ATOM 730 O O . ALA A 1 91 ? -8.401 9.607 45.738 1.00 45.19 91 ALA A O 1
ATOM 731 N N . LEU A 1 92 ? -8.928 8.062 47.285 1.00 40.94 92 LEU A N 1
ATOM 732 C CA . LEU A 1 92 ? -9.352 8.903 48.411 1.00 40.94 92 LEU A CA 1
ATOM 733 C C . LEU A 1 92 ? -9.666 8.065 49.678 1.00 40.94 92 LEU A C 1
ATOM 735 O O . LEU A 1 92 ? -10.180 6.953 49.554 1.00 40.94 92 LEU A O 1
ATOM 739 N N . PRO A 1 93 ? -9.339 8.572 50.887 1.00 55.62 93 PRO A N 1
ATOM 740 C CA . PRO A 1 93 ? -9.359 7.828 52.149 1.00 55.62 93 PRO A CA 1
ATOM 741 C C . PRO A 1 93 ? -10.586 8.145 53.024 1.00 55.62 93 PRO A C 1
ATOM 743 O O . PRO A 1 93 ? -10.974 9.304 53.112 1.00 55.62 93 PRO A O 1
ATOM 746 N N . THR A 1 94 ? -11.096 7.169 53.789 1.00 36.88 94 THR A N 1
ATOM 747 C CA . THR A 1 94 ? -11.803 7.418 55.068 1.00 36.88 94 THR A CA 1
ATOM 748 C C . THR A 1 94 ? -11.733 6.208 56.012 1.00 36.88 94 THR A C 1
ATOM 750 O O . THR A 1 94 ? -12.423 5.219 55.808 1.00 36.88 94 THR A O 1
ATOM 753 N N . SER A 1 95 ? -10.908 6.374 57.049 1.00 33.56 95 SER A N 1
ATOM 754 C CA . SER A 1 95 ? -11.076 6.021 58.473 1.00 33.56 95 SER A CA 1
ATOM 755 C C . SER A 1 95 ? -11.356 4.582 58.971 1.00 33.56 95 SER A C 1
ATOM 757 O O . SER A 1 95 ? -12.067 3.807 58.341 1.00 33.56 95 SER A O 1
ATOM 759 N N . PRO A 1 96 ? -10.830 4.233 60.172 1.00 44.50 96 PRO A N 1
ATOM 760 C CA . PRO A 1 96 ? -10.855 2.889 60.734 1.00 44.50 96 PRO A CA 1
ATOM 761 C C . PRO A 1 96 ? -12.070 2.698 61.645 1.00 44.50 96 PRO A C 1
ATOM 763 O O . PRO A 1 96 ? -12.106 3.237 62.750 1.00 44.50 96 PRO A O 1
ATOM 766 N N . THR A 1 97 ? -13.065 1.913 61.246 1.00 39.12 97 THR A N 1
ATOM 767 C CA . THR A 1 97 ? -13.979 1.280 62.210 1.00 39.12 97 THR A CA 1
ATOM 768 C C . THR A 1 97 ? -14.716 0.113 61.564 1.00 39.12 97 THR A C 1
ATOM 770 O O . THR A 1 97 ? -15.066 0.175 60.393 1.00 39.12 97 THR A O 1
ATOM 773 N N . ALA A 1 98 ? -14.991 -0.904 62.382 1.00 35.34 98 ALA A N 1
ATOM 774 C CA . ALA A 1 98 ? -15.796 -2.096 62.111 1.00 35.34 98 ALA A CA 1
ATOM 775 C C . ALA A 1 98 ? -15.059 -3.288 61.474 1.00 35.34 98 ALA A C 1
ATOM 777 O O . ALA A 1 98 ? -15.320 -3.724 60.356 1.00 35.34 98 ALA A O 1
ATOM 778 N N . GLU A 1 99 ? -14.230 -3.924 62.307 1.00 43.25 99 GLU A N 1
ATOM 779 C CA . GLU A 1 99 ? -14.313 -5.377 62.462 1.00 43.25 99 GLU A CA 1
ATOM 780 C C . GLU A 1 99 ? -15.784 -5.814 62.531 1.00 43.25 99 GLU A C 1
ATOM 782 O O . GLU A 1 99 ? -16.500 -5.423 63.455 1.00 43.25 99 GLU A O 1
ATOM 787 N N . LYS A 1 100 ? -16.211 -6.660 61.594 1.00 42.09 100 LYS A N 1
ATOM 788 C CA . LYS A 1 100 ? -16.895 -7.945 61.827 1.00 42.09 100 LYS A CA 1
ATOM 789 C C . LYS A 1 100 ? -17.651 -8.366 60.568 1.00 42.09 100 LYS A C 1
ATOM 791 O O . LYS A 1 100 ? -18.270 -7.554 59.902 1.00 42.09 100 LYS A O 1
ATOM 796 N N . GLN A 1 101 ? -17.644 -9.684 60.362 1.00 39.06 101 GLN A N 1
ATOM 797 C CA . GLN A 1 101 ? -18.495 -10.454 59.450 1.00 39.06 101 GLN A CA 1
ATOM 798 C C . GLN A 1 101 ? -18.113 -10.387 57.966 1.00 39.06 101 GLN A C 1
ATOM 800 O O . GLN A 1 101 ? -18.577 -9.536 57.227 1.00 39.06 101 GLN A O 1
ATOM 805 N N . ASN A 1 102 ? -17.348 -11.381 57.504 1.00 33.50 102 ASN A N 1
ATOM 806 C CA . ASN A 1 102 ? -17.950 -12.459 56.710 1.00 33.50 102 ASN A CA 1
ATOM 807 C C . ASN A 1 102 ? -16.951 -13.623 56.551 1.00 33.50 102 ASN A C 1
ATOM 809 O O . ASN A 1 102 ? -16.207 -13.714 55.579 1.00 33.50 102 ASN A O 1
ATOM 813 N N . LYS A 1 103 ? -16.894 -14.504 57.555 1.00 36.38 103 LYS A N 1
ATOM 814 C CA . LYS A 1 103 ? -16.279 -15.830 57.432 1.00 36.38 103 LYS A CA 1
ATOM 815 C C . LYS A 1 103 ? -17.415 -16.834 57.317 1.00 36.38 103 LYS A C 1
ATOM 817 O O . LYS A 1 103 ? -17.804 -17.356 58.344 1.00 36.38 103 LYS A O 1
ATOM 822 N N . HIS A 1 104 ? -17.965 -17.064 56.132 1.00 37.72 104 HIS A N 1
ATOM 823 C CA . HIS A 1 104 ? -18.713 -18.284 55.808 1.00 37.72 104 HIS A CA 1
ATOM 824 C C . HIS A 1 104 ? -19.011 -18.286 54.309 1.00 37.72 104 HIS A C 1
ATOM 826 O O . HIS A 1 104 ? -19.824 -17.489 53.863 1.00 37.72 104 HIS A O 1
ATOM 832 N N . ALA A 1 105 ? -18.328 -19.159 53.563 1.00 38.09 105 ALA A N 1
ATOM 833 C CA . ALA A 1 105 ? -18.853 -19.906 52.405 1.00 38.09 105 ALA A CA 1
ATOM 834 C C . ALA A 1 105 ? -17.721 -20.418 51.493 1.00 38.09 105 ALA A C 1
ATOM 836 O O . ALA A 1 105 ? -17.781 -20.253 50.283 1.00 38.09 105 ALA A O 1
ATOM 837 N N . ILE A 1 106 ? -16.680 -21.048 52.046 1.00 40.47 106 ILE A N 1
ATOM 838 C CA . ILE A 1 106 ? -15.815 -21.949 51.265 1.00 40.47 106 ILE A CA 1
ATOM 839 C C . ILE A 1 106 ? -15.451 -23.127 52.171 1.00 40.47 106 ILE A C 1
ATOM 841 O O . ILE A 1 106 ? -14.428 -23.086 52.843 1.00 40.47 106 ILE A O 1
ATOM 845 N N . SER A 1 107 ? -16.350 -24.111 52.285 1.00 35.28 107 SER A N 1
ATOM 846 C CA . SER A 1 107 ? -16.059 -25.500 52.699 1.00 35.28 107 SER A CA 1
ATOM 847 C C . SER A 1 107 ? -17.370 -26.276 52.892 1.00 35.28 107 SER A C 1
ATOM 849 O O . SER A 1 107 ? -17.948 -26.257 53.976 1.00 35.28 107 SER A O 1
ATOM 851 N N . LEU A 1 108 ? -17.864 -26.895 51.818 1.00 38.34 108 LEU A N 1
ATOM 852 C CA . LEU A 1 108 ? -18.827 -28.011 51.776 1.00 38.34 108 LEU A CA 1
ATOM 853 C C . LEU A 1 108 ? -19.044 -28.279 50.273 1.00 38.34 108 LEU A C 1
ATOM 855 O O . LEU A 1 108 ? -19.466 -27.372 49.573 1.00 38.34 108 LEU A O 1
ATOM 859 N N . PHE A 1 109 ? -18.764 -29.414 49.649 1.00 36.03 109 PHE A N 1
ATOM 860 C CA . PHE A 1 109 ? -18.382 -30.741 50.095 1.00 36.03 109 PHE A CA 1
ATOM 861 C C . PHE A 1 109 ? -17.838 -31.433 48.830 1.00 36.03 109 PHE A C 1
ATOM 863 O O . PHE A 1 109 ? -18.481 -31.374 47.781 1.00 36.03 109 PHE A O 1
ATOM 870 N N . MET A 1 110 ? -16.652 -32.036 48.898 1.00 36.59 110 MET A N 1
ATOM 871 C CA . MET A 1 110 ? -16.196 -32.997 47.895 1.00 36.59 110 MET A CA 1
ATOM 872 C C . MET A 1 110 ? -16.552 -34.409 48.375 1.00 36.59 110 MET A C 1
ATOM 874 O O . MET A 1 110 ? -16.282 -34.745 49.526 1.00 36.59 110 MET A O 1
ATOM 878 N N . SER A 1 111 ? -17.036 -35.210 47.423 1.00 32.22 111 SER A N 1
ATOM 879 C CA . SER A 1 111 ? -16.830 -36.661 47.278 1.00 32.22 111 SER A CA 1
ATOM 880 C C . SER A 1 111 ? -17.805 -37.673 47.904 1.00 32.22 111 SER A C 1
ATOM 882 O O . SER A 1 111 ? -18.227 -37.551 49.050 1.00 32.22 111 SER A O 1
ATOM 884 N N . ALA A 1 112 ? -17.961 -38.747 47.105 1.00 33.28 112 ALA A N 1
ATOM 885 C CA . ALA A 1 112 ? -18.520 -40.092 47.325 1.00 33.28 112 ALA A CA 1
ATOM 886 C C . ALA A 1 112 ? -20.053 -40.231 47.161 1.00 33.28 112 ALA A C 1
ATOM 888 O O . ALA A 1 112 ? -20.801 -39.455 47.738 1.00 33.28 112 ALA A O 1
ATOM 889 N N . SER A 1 113 ? -20.609 -41.188 46.404 1.00 33.72 113 SER A N 1
ATOM 890 C CA . SER A 1 113 ? -20.063 -42.426 45.817 1.00 33.72 113 SER A CA 1
ATOM 891 C C . SER A 1 113 ? -21.057 -43.070 44.827 1.00 33.72 113 SER A C 1
ATOM 893 O O . SER A 1 113 ? -22.245 -42.761 44.825 1.00 33.72 113 SER A O 1
ATOM 895 N N . GLU A 1 114 ? -20.491 -43.964 44.017 1.00 34.28 114 GLU A N 1
ATOM 896 C CA . GLU A 1 114 ? -21.007 -44.889 42.994 1.00 34.28 114 GLU A CA 1
ATOM 897 C C . GLU A 1 114 ? -22.240 -45.729 43.401 1.00 34.28 114 GLU A C 1
ATOM 899 O O . GLU A 1 114 ? -22.379 -46.061 44.575 1.00 34.28 114 GLU A O 1
ATOM 904 N N . HIS A 1 115 ? -23.085 -46.149 42.441 1.00 34.25 115 HIS A N 1
ATOM 905 C CA . HIS A 1 115 ? -23.108 -47.521 41.882 1.00 34.25 115 HIS A CA 1
ATOM 906 C C . HIS A 1 115 ? -24.230 -47.728 40.834 1.00 34.25 115 HIS A C 1
ATOM 908 O O . HIS A 1 115 ? -25.217 -47.000 40.798 1.00 34.25 115 HIS A O 1
ATOM 914 N N . GLU A 1 116 ? -24.004 -48.715 39.968 1.00 34.25 116 GLU A N 1
ATOM 915 C CA . GLU A 1 116 ? -24.632 -49.031 38.676 1.00 34.25 116 GLU A CA 1
ATOM 916 C C . GLU A 1 116 ? -26.003 -49.742 38.746 1.00 34.25 116 GLU A C 1
ATOM 918 O O . GLU A 1 116 ? -26.291 -50.421 39.730 1.00 34.25 116 GLU A O 1
ATOM 923 N N . GLN A 1 117 ? -26.787 -49.646 37.656 1.00 37.53 117 GLN A N 1
ATOM 924 C CA . GLN A 1 117 ? -27.590 -50.706 36.987 1.00 37.53 117 GLN A CA 1
ATOM 925 C C . GLN A 1 117 ? -28.411 -50.043 35.856 1.00 37.53 117 GLN A C 1
ATOM 927 O O . GLN A 1 117 ? -29.150 -49.100 36.113 1.00 37.53 117 GLN A O 1
ATOM 932 N N . ASP A 1 118 ? -28.122 -50.248 34.571 1.00 30.64 118 ASP A N 1
ATOM 933 C CA . ASP A 1 118 ? -28.336 -51.411 33.688 1.00 30.64 118 ASP A CA 1
ATOM 934 C C . ASP A 1 118 ? -29.712 -51.423 32.972 1.00 30.64 118 ASP A C 1
ATOM 936 O O . ASP A 1 118 ? -30.772 -51.446 33.587 1.00 30.64 118 ASP A O 1
ATOM 940 N N . ASP A 1 119 ? -29.593 -51.414 31.641 1.00 35.62 119 ASP A N 1
ATOM 941 C CA . ASP A 1 119 ? -30.453 -51.894 30.552 1.00 35.62 119 ASP A CA 1
ATOM 942 C C . ASP A 1 119 ? -31.901 -51.391 30.264 1.00 35.62 119 ASP A C 1
ATOM 944 O O . ASP A 1 119 ? -32.860 -51.639 30.988 1.00 35.62 119 ASP A O 1
ATOM 948 N N . LYS A 1 120 ? -32.029 -50.942 28.996 1.00 36.00 120 LYS A N 1
ATOM 949 C CA . LYS A 1 120 ? -33.056 -51.258 27.967 1.00 36.00 120 LYS A CA 1
ATOM 950 C C . LYS A 1 120 ? -34.308 -50.383 27.723 1.00 36.00 120 LYS A C 1
ATOM 952 O O . LYS A 1 120 ? -35.295 -50.473 28.436 1.00 36.00 120 LYS A O 1
ATOM 957 N N . ARG A 1 121 ? -34.276 -49.851 26.482 1.00 33.47 121 ARG A N 1
ATOM 958 C CA . ARG A 1 121 ? -35.321 -49.677 25.436 1.00 33.47 121 ARG A CA 1
ATOM 959 C C . ARG A 1 121 ? -36.334 -48.540 25.577 1.00 33.47 121 ARG A C 1
ATOM 961 O O . ARG A 1 121 ? -37.047 -48.485 26.560 1.00 33.47 121 ARG A O 1
ATOM 968 N N . ASP A 1 122 ? -36.391 -47.730 24.517 1.00 39.28 122 ASP A N 1
ATOM 969 C CA . ASP A 1 122 ? -37.575 -47.360 23.712 1.00 39.28 122 ASP A CA 1
ATOM 970 C C . ASP A 1 122 ? -37.005 -46.762 22.398 1.00 39.28 122 ASP A C 1
ATOM 972 O O . ASP A 1 122 ? -36.130 -45.898 22.443 1.00 39.28 122 ASP A O 1
ATOM 976 N N . ASP A 1 123 ? -37.085 -47.460 21.263 1.00 40.00 123 ASP A N 1
ATOM 977 C CA . ASP A 1 123 ? -38.155 -47.430 20.248 1.00 40.00 123 ASP A CA 1
ATOM 978 C C . ASP A 1 123 ? -38.495 -46.020 19.713 1.00 40.00 123 ASP A C 1
ATOM 980 O O . ASP A 1 123 ? -39.028 -45.168 20.415 1.00 40.00 123 ASP A O 1
ATOM 984 N N . ASP A 1 124 ? -38.112 -45.838 18.441 1.00 37.47 124 ASP A N 1
ATOM 985 C CA . ASP A 1 124 ? -38.630 -45.002 17.350 1.00 37.47 124 ASP A CA 1
ATOM 986 C C . ASP A 1 124 ? -39.517 -43.775 17.664 1.00 37.47 124 ASP A C 1
ATOM 988 O O . ASP A 1 124 ? -40.562 -43.888 18.298 1.00 37.47 124 ASP A O 1
ATOM 992 N N . ILE A 1 125 ? -39.195 -42.625 17.037 1.00 40.53 125 ILE A N 1
ATOM 993 C CA . ILE A 1 125 ? -40.037 -41.942 16.018 1.00 40.53 125 ILE A CA 1
ATOM 994 C C . ILE A 1 125 ? -39.558 -40.493 15.736 1.00 40.53 125 ILE A C 1
ATOM 996 O O . ILE A 1 125 ? -39.502 -39.635 16.610 1.00 40.53 125 ILE A O 1
ATOM 1000 N N . ASP A 1 126 ? -39.285 -40.282 14.444 1.00 35.16 126 ASP A N 1
ATOM 1001 C CA . ASP A 1 126 ? -39.433 -39.111 13.562 1.00 35.16 126 ASP A CA 1
ATOM 1002 C C . ASP A 1 126 ? -38.731 -37.747 13.731 1.00 35.16 126 ASP A C 1
ATOM 1004 O O . ASP A 1 126 ? -38.917 -36.984 14.672 1.00 35.16 126 ASP A O 1
ATOM 1008 N N . ASN A 1 127 ? -38.121 -37.393 12.589 1.00 36.69 127 ASN A N 1
ATOM 1009 C CA . ASN A 1 127 ? -38.168 -36.117 11.871 1.00 36.69 127 ASN A CA 1
ATOM 1010 C C . ASN A 1 127 ? -37.726 -34.835 12.584 1.00 36.69 127 ASN A C 1
ATOM 1012 O O . ASN A 1 127 ? -38.519 -34.118 13.182 1.00 36.69 127 ASN A O 1
ATOM 1016 N N . HIS A 1 128 ? -36.502 -34.415 12.258 1.00 33.44 128 HIS A N 1
ATOM 1017 C CA . HIS A 1 128 ? -36.324 -33.257 11.373 1.00 33.44 128 HIS A CA 1
ATOM 1018 C C . HIS A 1 128 ? -34.921 -33.307 10.744 1.00 33.44 128 HIS A C 1
ATOM 1020 O O . HIS A 1 128 ? -33.944 -32.819 11.312 1.00 33.44 128 HIS A O 1
ATOM 1026 N N . GLU A 1 129 ? -34.820 -33.905 9.552 1.00 31.67 129 GLU A N 1
ATOM 1027 C CA . GLU A 1 129 ? -33.664 -33.710 8.676 1.00 31.67 129 GLU A CA 1
ATOM 1028 C C . GLU A 1 129 ? -33.614 -32.241 8.239 1.00 31.67 129 GLU A C 1
ATOM 1030 O O . GLU A 1 129 ? -34.399 -31.752 7.425 1.00 31.67 129 GLU A O 1
ATOM 1035 N N . THR A 1 130 ? -32.647 -31.531 8.801 1.00 38.91 130 THR A N 1
ATOM 1036 C CA . THR A 1 130 ? -31.957 -30.435 8.135 1.00 38.91 130 THR A CA 1
ATOM 1037 C C . THR A 1 130 ? -31.313 -30.969 6.853 1.00 38.91 130 THR A C 1
ATOM 1039 O O . THR A 1 130 ? -30.579 -31.956 6.916 1.00 38.91 130 THR A O 1
ATOM 1042 N N . PRO A 1 131 ? -31.463 -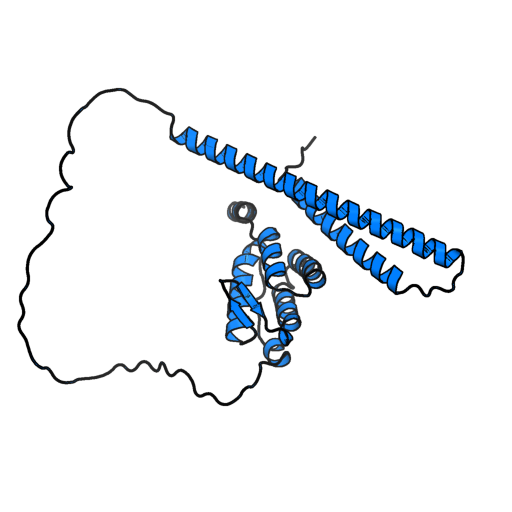30.333 5.679 1.00 38.06 131 PRO A N 1
ATOM 1043 C CA . PRO A 1 131 ? -30.589 -30.649 4.566 1.00 38.06 131 PRO A CA 1
ATOM 1044 C C . PRO A 1 131 ? -29.285 -29.860 4.730 1.00 38.06 131 PRO A C 1
ATOM 1046 O O . PRO A 1 131 ? -28.995 -28.927 3.988 1.00 38.06 131 PRO A O 1
ATOM 1049 N N . SER A 1 132 ? -28.467 -30.274 5.697 1.00 39.41 132 SER A N 1
ATOM 1050 C CA . SER A 1 132 ? -27.017 -30.163 5.565 1.00 39.41 132 SER A CA 1
ATOM 1051 C C . SER A 1 132 ? -26.572 -31.289 4.638 1.00 39.41 132 SER A C 1
ATOM 1053 O O . SER A 1 132 ? -26.340 -32.410 5.084 1.00 39.41 132 SER A O 1
ATOM 1055 N N . LYS A 1 133 ? -26.454 -31.013 3.335 1.00 37.84 133 LYS A N 1
ATOM 1056 C CA . LYS A 1 133 ? -25.716 -31.894 2.421 1.00 37.84 133 LYS A CA 1
ATOM 1057 C C . LYS A 1 133 ? -24.611 -31.125 1.721 1.00 37.84 133 LYS A C 1
ATOM 1059 O O . LYS A 1 133 ? -24.754 -30.544 0.652 1.00 37.84 133 LYS A O 1
ATOM 1064 N N . ILE A 1 134 ? -23.495 -31.146 2.430 1.00 44.03 134 ILE A N 1
ATOM 1065 C CA . ILE A 1 134 ? -22.141 -30.919 1.968 1.00 44.03 134 ILE A CA 1
ATOM 1066 C C . ILE A 1 134 ? -21.806 -31.925 0.847 1.00 44.03 134 ILE A C 1
ATOM 1068 O O . ILE A 1 134 ? -22.051 -33.121 0.985 1.00 44.03 134 ILE A O 1
ATOM 1072 N N . LEU A 1 135 ? -21.189 -31.382 -0.208 1.00 47.91 135 LEU A N 1
ATOM 1073 C CA . LEU A 1 135 ? -20.297 -31.993 -1.204 1.00 47.91 135 LEU A CA 1
ATOM 1074 C C . LEU A 1 135 ? -20.855 -33.090 -2.131 1.00 47.91 135 LEU A C 1
ATOM 1076 O O . LEU A 1 135 ? -20.952 -34.266 -1.794 1.00 47.91 135 LEU A O 1
ATOM 1080 N N . SER A 1 136 ? -20.999 -32.719 -3.404 1.00 31.45 136 SER A N 1
ATOM 1081 C CA . SER A 1 136 ? -20.541 -33.574 -4.501 1.00 31.45 136 SER A CA 1
ATOM 1082 C C . SER A 1 136 ? -19.456 -32.839 -5.277 1.00 31.45 136 SER A C 1
ATOM 1084 O O . SER A 1 136 ? -19.696 -31.874 -5.993 1.00 31.45 136 SER A O 1
ATOM 1086 N N . SER A 1 137 ? -18.235 -33.306 -5.054 1.00 49.69 137 SER A N 1
ATOM 1087 C CA . SER A 1 137 ? -17.025 -33.026 -5.809 1.00 49.69 137 SER A CA 1
ATOM 1088 C C . SER A 1 137 ? -17.169 -33.476 -7.265 1.00 49.69 137 SER A C 1
ATOM 1090 O O . SER A 1 137 ? -17.231 -34.682 -7.504 1.00 49.69 137 SER A O 1
ATOM 1092 N N . ALA A 1 138 ? -17.167 -32.531 -8.212 1.00 38.66 138 ALA A N 1
ATOM 1093 C CA . ALA A 1 138 ? -16.813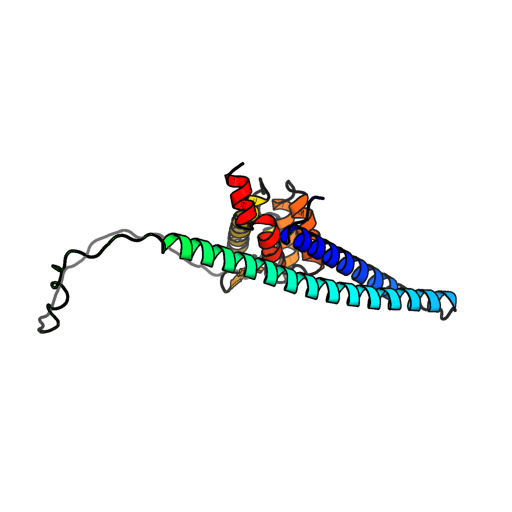 -32.769 -9.617 1.00 38.66 138 ALA A CA 1
ATOM 1094 C C . ALA A 1 138 ? -16.641 -31.458 -10.419 1.00 38.66 138 ALA A C 1
ATOM 1096 O O . ALA A 1 138 ? -17.425 -31.178 -11.313 1.00 38.66 138 ALA A O 1
ATOM 1097 N N . SER A 1 139 ? -15.606 -30.674 -10.116 1.00 38.25 139 SER A N 1
ATOM 1098 C CA . SER A 1 139 ? -14.666 -30.112 -11.105 1.00 38.25 139 SER A CA 1
ATOM 1099 C C . SER A 1 139 ? -13.639 -29.270 -10.351 1.00 38.25 139 SER A C 1
ATOM 1101 O O . SER A 1 139 ? -13.969 -28.477 -9.474 1.00 38.25 139 SER A O 1
ATOM 1103 N N . SER A 1 140 ? -12.359 -29.467 -10.652 1.00 48.81 140 SER A N 1
ATOM 1104 C CA . SER A 1 140 ? -11.301 -28.532 -10.265 1.00 48.81 140 SER A CA 1
ATOM 1105 C C . SER A 1 140 ? -11.406 -27.292 -11.160 1.00 48.81 140 SER A C 1
ATOM 1107 O O . SER A 1 140 ? -10.447 -26.951 -11.851 1.00 48.81 140 SER A O 1
ATOM 1109 N N . ASP A 1 141 ? -12.568 -26.640 -11.188 1.00 59.66 141 ASP A N 1
ATOM 1110 C CA . ASP A 1 141 ? -12.708 -25.348 -11.844 1.00 59.66 141 ASP A CA 1
ATOM 1111 C C . ASP A 1 141 ? -12.117 -24.320 -10.890 1.00 59.66 141 ASP A C 1
ATOM 1113 O O . ASP A 1 141 ? -12.758 -23.773 -9.994 1.00 59.66 141 ASP A O 1
ATOM 1117 N N . GLN A 1 142 ? -10.803 -24.165 -11.017 1.00 75.19 142 GLN A N 1
ATOM 1118 C CA . GLN A 1 142 ? -10.047 -23.138 -10.335 1.00 75.19 142 GLN A CA 1
ATOM 1119 C C . GLN A 1 142 ? -10.688 -21.791 -10.682 1.00 75.19 142 GLN A C 1
ATOM 1121 O O . GLN A 1 142 ? -10.705 -21.416 -11.854 1.00 75.19 142 GLN A O 1
ATOM 1126 N N . LEU A 1 143 ? -11.219 -21.088 -9.673 1.00 85.62 143 LEU A N 1
ATOM 1127 C CA . LEU A 1 143 ? -11.869 -19.788 -9.850 1.00 85.62 143 LEU A CA 1
ATOM 1128 C C . LEU A 1 143 ? -10.990 -18.890 -10.722 1.00 85.62 143 LEU A C 1
ATOM 1130 O O . LEU A 1 143 ? -9.818 -18.642 -10.394 1.00 85.62 143 LEU A O 1
ATOM 1134 N N . THR A 1 144 ? -11.544 -18.425 -11.840 1.00 86.75 144 THR A N 1
ATOM 1135 C CA . THR A 1 144 ? -10.799 -17.584 -12.768 1.00 86.75 144 THR A CA 1
ATOM 1136 C C . THR A 1 144 ? -10.853 -16.123 -12.330 1.00 86.75 144 THR A C 1
ATOM 1138 O O . THR A 1 144 ? -11.724 -15.685 -11.575 1.00 86.75 144 THR A O 1
ATOM 1141 N N . ALA A 1 145 ? -9.916 -15.322 -12.839 1.00 83.31 145 ALA A N 1
ATOM 1142 C CA . ALA A 1 145 ? -9.938 -13.879 -12.622 1.00 83.31 145 ALA A CA 1
ATOM 1143 C C . ALA A 1 145 ? -11.207 -13.214 -13.190 1.00 83.31 145 ALA A C 1
ATOM 1145 O O . ALA A 1 145 ? -11.609 -12.173 -12.678 1.00 83.31 145 ALA A O 1
ATOM 1146 N N . ALA A 1 146 ? -11.833 -13.799 -14.218 1.00 83.69 146 ALA A N 1
ATOM 1147 C CA . ALA A 1 146 ? -13.069 -13.287 -14.803 1.00 83.69 146 ALA A CA 1
ATOM 1148 C C . ALA A 1 146 ? -14.270 -13.524 -13.877 1.00 83.69 146 ALA A C 1
ATOM 1150 O O . ALA A 1 146 ? -15.049 -12.599 -13.655 1.00 83.69 146 ALA A O 1
ATOM 1151 N N . ASP A 1 147 ? -14.361 -14.713 -13.274 1.00 87.25 147 ASP A N 1
ATOM 1152 C CA . ASP A 1 147 ? -15.434 -15.063 -12.333 1.00 87.25 147 ASP A CA 1
ATOM 1153 C C . ASP A 1 147 ? -15.394 -14.153 -11.102 1.00 87.25 147 ASP A C 1
ATOM 1155 O O . ASP A 1 147 ? -16.393 -13.544 -10.722 1.00 87.25 147 ASP A O 1
ATOM 1159 N N . LEU A 1 148 ? -14.199 -13.969 -10.531 1.00 88.62 148 LEU A N 1
ATOM 1160 C CA . LEU A 1 148 ? -13.999 -13.031 -9.429 1.00 88.62 148 LEU A CA 1
ATOM 1161 C C . LEU A 1 148 ? -14.191 -11.571 -9.870 1.00 88.62 148 LEU A C 1
ATOM 1163 O O . LEU A 1 148 ? -14.668 -10.744 -9.098 1.00 88.62 148 LEU A O 1
ATOM 1167 N N . GLY A 1 149 ? -13.847 -11.246 -11.117 1.00 82.19 149 GLY A N 1
ATOM 1168 C CA . GLY A 1 149 ? -14.076 -9.938 -11.726 1.00 82.19 149 GLY A CA 1
ATOM 1169 C C . GLY A 1 149 ? -15.560 -9.567 -11.838 1.00 82.19 149 GLY A C 1
ATOM 1170 O O . GLY A 1 149 ? -15.893 -8.386 -11.760 1.00 82.19 149 GLY A O 1
ATOM 1171 N N . ALA A 1 150 ? -16.455 -10.550 -11.954 1.00 86.31 150 ALA A N 1
ATOM 1172 C CA . ALA A 1 150 ? -17.903 -10.343 -11.991 1.00 86.31 150 ALA A CA 1
ATOM 1173 C C . ALA A 1 150 ? -18.543 -10.205 -10.595 1.00 86.31 150 ALA A C 1
ATOM 1175 O O . ALA A 1 150 ? -19.701 -9.798 -10.487 1.00 86.31 150 ALA A O 1
ATOM 1176 N N . LEU A 1 151 ? -17.804 -10.515 -9.521 1.00 90.19 151 LEU A N 1
ATOM 1177 C CA . LEU A 1 151 ? -18.301 -10.406 -8.151 1.00 90.19 151 LEU A CA 1
ATOM 1178 C C . LEU A 1 151 ? -18.649 -8.950 -7.819 1.00 90.19 151 LEU A C 1
ATOM 1180 O O . LEU A 1 151 ? -17.817 -8.049 -7.948 1.00 90.19 151 LEU A O 1
ATOM 1184 N N . SER A 1 152 ? -19.875 -8.724 -7.355 1.00 90.38 152 SER A N 1
ATOM 1185 C CA . SER A 1 152 ? -20.287 -7.418 -6.844 1.00 90.38 152 SER A CA 1
ATOM 1186 C C . SER A 1 152 ? -19.679 -7.191 -5.466 1.00 90.38 152 SER A C 1
ATOM 1188 O O . SER A 1 152 ? -19.840 -8.019 -4.571 1.00 90.38 152 SER A O 1
ATOM 1190 N N . VAL A 1 153 ? -18.989 -6.065 -5.297 1.00 92.88 153 VAL A N 1
ATOM 1191 C CA . VAL A 1 153 ? -18.405 -5.660 -4.017 1.00 92.88 153 VAL A CA 1
ATOM 1192 C C . VAL A 1 153 ? -19.153 -4.456 -3.449 1.00 92.88 153 VAL A C 1
ATOM 1194 O O . VAL A 1 153 ? -19.555 -3.570 -4.206 1.00 92.88 153 VAL A O 1
ATOM 1197 N N . PRO A 1 154 ? -19.371 -4.405 -2.125 1.00 92.50 154 PRO A N 1
ATOM 1198 C CA . PRO A 1 154 ? -19.968 -3.242 -1.484 1.00 92.50 154 PRO A CA 1
ATOM 1199 C C . PRO A 1 154 ? -19.067 -2.017 -1.664 1.00 92.50 154 PRO A C 1
ATOM 1201 O O . PRO A 1 154 ? -17.849 -2.146 -1.742 1.00 92.50 154 PRO A O 1
ATOM 1204 N N . SER A 1 155 ? -19.658 -0.823 -1.690 1.00 93.88 155 SER A N 1
ATOM 1205 C CA . SER A 1 155 ? -18.904 0.432 -1.735 1.00 93.88 155 SER A CA 1
ATOM 1206 C C . SER A 1 155 ? -18.707 1.001 -0.330 1.00 93.88 155 SER A C 1
ATOM 1208 O O . SER A 1 155 ? -19.662 1.109 0.447 1.00 93.88 155 SER A O 1
ATOM 1210 N N . LEU A 1 156 ? -17.471 1.385 -0.016 1.00 92.00 156 LEU A N 1
ATOM 1211 C CA . LEU A 1 156 ? -17.100 2.064 1.215 1.00 92.00 156 LEU A CA 1
ATOM 1212 C C . LEU A 1 156 ? -17.753 3.449 1.254 1.00 92.00 156 LEU A C 1
ATOM 1214 O O . LEU A 1 156 ? -17.537 4.281 0.374 1.00 92.00 156 LEU A O 1
ATOM 1218 N N . GLN A 1 157 ? -18.542 3.697 2.296 1.00 84.88 157 GLN A N 1
ATOM 1219 C CA . GLN A 1 157 ? -19.241 4.972 2.475 1.00 84.88 157 GLN A CA 1
ATOM 1220 C C . GLN A 1 157 ? -18.354 6.015 3.157 1.00 84.88 157 GLN A C 1
ATOM 1222 O O . GLN A 1 157 ? -18.294 7.160 2.721 1.00 84.88 157 GLN A O 1
ATOM 1227 N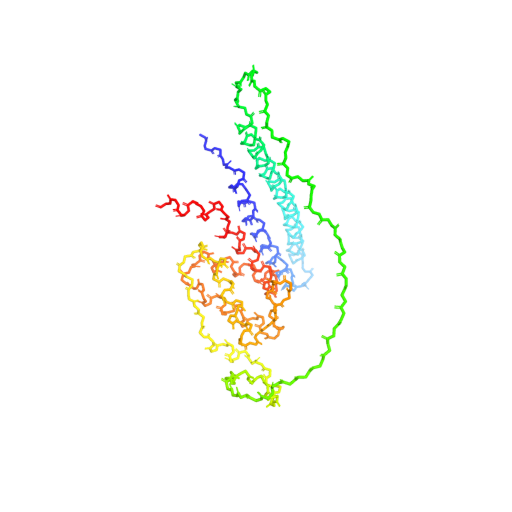 N . THR A 1 158 ? -17.651 5.612 4.217 1.00 85.44 158 THR A N 1
ATOM 1228 C CA . THR A 1 158 ? -16.780 6.489 5.004 1.00 85.44 158 THR A CA 1
ATOM 1229 C C . THR A 1 158 ? -15.443 5.803 5.306 1.00 85.44 158 THR A C 1
ATOM 1231 O O . THR A 1 158 ? -15.414 4.589 5.539 1.00 85.44 158 THR A O 1
ATOM 1234 N N . PRO A 1 159 ? -14.321 6.549 5.346 1.00 86.12 159 PRO A N 1
ATOM 1235 C CA . PRO A 1 159 ? -13.003 5.979 5.643 1.00 86.12 159 PRO A CA 1
ATOM 1236 C C . PRO A 1 159 ? -12.914 5.276 7.006 1.00 86.12 159 PRO A C 1
ATOM 1238 O O . PRO A 1 159 ? -12.228 4.265 7.137 1.00 86.12 159 PRO A O 1
ATOM 1241 N N . SER A 1 160 ? -13.637 5.760 8.014 1.00 83.81 160 SER A N 1
ATOM 1242 C CA . SER A 1 160 ? -13.680 5.184 9.365 1.00 83.81 160 SER A CA 1
ATOM 1243 C C . SER A 1 160 ? -14.217 3.760 9.419 1.00 83.81 160 SER A C 1
ATOM 1245 O O . SER A 1 160 ? -13.810 2.959 10.261 1.00 83.81 160 SER A O 1
ATOM 1247 N N . CYS A 1 161 ? -15.086 3.388 8.483 1.00 88.12 161 CYS A N 1
ATOM 1248 C CA . CYS A 1 161 ? -15.621 2.037 8.404 1.00 88.12 161 CYS A CA 1
ATOM 1249 C C . CYS A 1 161 ? -14.672 1.045 7.712 1.00 88.12 161 CYS A C 1
ATOM 1251 O O . CYS A 1 161 ? -15.051 -0.119 7.555 1.00 88.12 161 CYS A O 1
ATOM 1253 N N . ILE A 1 162 ? -13.442 1.441 7.336 1.00 92.12 162 ILE A N 1
ATOM 1254 C CA . ILE A 1 162 ? -12.530 0.578 6.566 1.00 92.12 162 ILE A CA 1
ATOM 1255 C C . ILE A 1 162 ? -12.287 -0.774 7.242 1.00 92.12 162 ILE A C 1
ATOM 1257 O O . ILE A 1 162 ? -12.180 -1.789 6.566 1.00 92.12 162 ILE A O 1
ATOM 1261 N N . GLY A 1 163 ? -12.220 -0.812 8.577 1.00 90.06 163 GLY A N 1
ATOM 1262 C CA . GLY A 1 163 ? -11.936 -2.043 9.312 1.00 90.06 163 GLY A CA 1
ATOM 1263 C C . GLY A 1 163 ? -13.031 -3.089 9.104 1.00 90.06 163 GLY A C 1
ATOM 1264 O O . GLY A 1 163 ? -12.734 -4.225 8.740 1.00 90.06 163 GLY A O 1
ATOM 1265 N N . ALA A 1 164 ? -14.291 -2.685 9.281 1.00 90.12 164 ALA A N 1
ATOM 1266 C CA . ALA A 1 164 ? -15.450 -3.545 9.052 1.00 90.12 164 ALA A CA 1
ATOM 1267 C C . ALA A 1 164 ? -15.611 -3.890 7.564 1.00 90.12 164 ALA A C 1
ATOM 1269 O O . ALA A 1 164 ? -15.901 -5.036 7.225 1.00 90.12 164 ALA A O 1
ATOM 1270 N N . HIS A 1 165 ? -15.357 -2.920 6.682 1.00 93.81 165 HIS A N 1
ATOM 1271 C CA . HIS A 1 165 ? -15.417 -3.098 5.231 1.00 93.81 165 HIS A CA 1
ATOM 1272 C C . HIS A 1 165 ? -14.423 -4.149 4.730 1.00 93.81 165 HIS A C 1
ATOM 1274 O O . HIS A 1 165 ? -14.793 -5.046 3.979 1.00 93.81 165 HIS A O 1
ATOM 1280 N N . LEU A 1 166 ? -13.173 -4.092 5.194 1.00 94.00 166 LEU A N 1
ATOM 1281 C CA . LEU A 1 166 ? -12.152 -5.077 4.841 1.00 94.00 166 LEU A CA 1
ATOM 1282 C C . LEU A 1 166 ? -12.535 -6.477 5.325 1.00 94.00 166 LEU A C 1
ATOM 1284 O O . LEU A 1 166 ? -12.390 -7.423 4.561 1.00 94.00 166 LEU A O 1
ATOM 1288 N N . CYS A 1 167 ? -13.068 -6.620 6.543 1.00 92.00 167 CYS A N 1
ATOM 1289 C CA . CYS A 1 167 ? -13.548 -7.917 7.034 1.00 92.00 167 CYS A CA 1
ATOM 1290 C C . CYS A 1 167 ? -14.678 -8.489 6.161 1.00 92.00 167 CYS A C 1
ATOM 1292 O O . CYS A 1 167 ? -14.677 -9.683 5.868 1.00 92.00 167 CYS A O 1
ATOM 1294 N N . LEU A 1 168 ? -15.616 -7.646 5.717 1.00 93.62 168 LEU A N 1
ATOM 1295 C CA . LEU A 1 168 ? -16.700 -8.058 4.823 1.00 93.62 168 LEU A CA 1
ATOM 1296 C C . LEU A 1 168 ? -16.166 -8.511 3.456 1.00 93.62 168 LEU A C 1
ATOM 1298 O O . LEU A 1 168 ? -16.579 -9.546 2.941 1.00 93.62 168 LEU A O 1
ATOM 1302 N N . LEU A 1 169 ? -15.217 -7.768 2.881 1.00 94.69 169 LEU A N 1
ATOM 1303 C CA . LEU A 1 169 ? -14.575 -8.157 1.624 1.00 94.69 169 LEU A CA 1
ATOM 1304 C C . LEU A 1 169 ? -13.813 -9.478 1.746 1.00 94.69 169 LEU A C 1
ATOM 1306 O O . LEU A 1 169 ? -13.886 -10.302 0.843 1.00 94.69 169 LEU A O 1
ATOM 1310 N N . GLU A 1 170 ? -13.106 -9.708 2.853 1.00 94.88 170 GLU A N 1
ATOM 1311 C CA . GLU A 1 170 ? -12.403 -10.973 3.092 1.00 94.88 170 GLU A CA 1
ATOM 1312 C C . GLU A 1 170 ? -13.354 -12.169 3.118 1.00 94.88 170 GLU A C 1
ATOM 1314 O O . GLU A 1 170 ? -13.041 -13.202 2.529 1.00 94.88 170 GLU A O 1
ATOM 1319 N N . GLN A 1 171 ? -14.514 -12.018 3.762 1.00 92.31 171 GLN A N 1
ATOM 1320 C CA . GLN A 1 171 ? -15.558 -13.043 3.773 1.00 92.31 171 GLN A CA 1
ATOM 1321 C C . GLN A 1 171 ? -16.081 -13.300 2.358 1.00 92.31 171 GLN A C 1
ATOM 1323 O O . GLN A 1 171 ? -16.055 -14.440 1.906 1.00 92.31 171 GLN A O 1
ATOM 1328 N N . LEU A 1 172 ? -16.436 -12.244 1.618 1.00 94.06 172 LEU A N 1
ATOM 1329 C CA . LEU A 1 172 ? -16.905 -12.358 0.232 1.00 94.06 172 LEU A CA 1
ATOM 1330 C C . LEU A 1 172 ? -15.876 -13.036 -0.681 1.00 94.06 172 LEU A C 1
ATOM 1332 O O . LEU A 1 172 ? -16.217 -13.907 -1.478 1.00 94.06 172 LEU A O 1
ATOM 1336 N N . PHE A 1 173 ? -14.601 -12.664 -0.569 1.00 94.88 173 PHE A N 1
ATOM 1337 C CA . PHE A 1 173 ? -13.537 -13.260 -1.371 1.00 94.88 173 PHE A CA 1
ATOM 1338 C C . PHE A 1 173 ? -13.271 -14.714 -0.987 1.00 94.88 173 PHE A C 1
ATOM 1340 O O . PHE A 1 173 ? -12.999 -15.532 -1.865 1.00 94.88 173 PHE A O 1
ATOM 1347 N N . GLN A 1 174 ? -13.357 -15.062 0.295 1.00 93.50 174 GLN A N 1
ATOM 1348 C CA . GLN A 1 174 ? -13.240 -16.448 0.732 1.00 93.50 174 GLN A CA 1
ATOM 1349 C C . GLN A 1 174 ? -14.415 -17.296 0.230 1.00 93.50 174 GLN A C 1
ATOM 1351 O O . GLN A 1 174 ? -14.186 -18.384 -0.294 1.00 93.50 174 GLN A O 1
ATOM 1356 N N . GLU A 1 175 ? -15.647 -16.803 0.355 1.00 91.19 175 GLU A N 1
ATOM 1357 C CA . GLU A 1 175 ? -16.861 -17.478 -0.123 1.00 91.19 175 GLU A CA 1
ATOM 1358 C C . GLU A 1 175 ? -16.840 -17.683 -1.639 1.00 91.19 175 GLU A C 1
ATOM 1360 O O . GLU A 1 175 ? -17.227 -18.742 -2.127 1.00 91.19 175 GLU A O 1
ATOM 1365 N N . ALA A 1 176 ? -16.303 -16.712 -2.382 1.00 91.12 176 ALA A N 1
ATOM 1366 C CA . ALA A 1 176 ? -16.083 -16.831 -3.819 1.00 91.12 176 ALA A CA 1
ATOM 1367 C C . ALA A 1 176 ? -14.953 -17.812 -4.190 1.00 91.12 176 ALA A C 1
ATOM 1369 O O . ALA A 1 176 ? -14.786 -18.116 -5.365 1.00 91.12 176 ALA A O 1
ATOM 1370 N N . GLY A 1 177 ? -14.159 -18.299 -3.229 1.00 91.44 177 GLY A N 1
ATOM 1371 C CA . GLY A 1 177 ? -13.018 -19.184 -3.484 1.00 91.44 177 GLY A CA 1
ATOM 1372 C C . GLY A 1 177 ? -11.756 -18.459 -3.967 1.00 91.44 177 GLY A C 1
ATOM 1373 O O . GLY A 1 177 ? -10.886 -19.067 -4.587 1.00 91.44 177 GLY A O 1
ATOM 1374 N N . ALA A 1 178 ? -11.630 -17.154 -3.709 1.00 92.56 178 ALA A N 1
ATOM 1375 C CA . ALA A 1 178 ? -10.483 -16.352 -4.139 1.00 92.56 178 ALA A CA 1
ATOM 1376 C C . ALA A 1 178 ? -9.248 -16.488 -3.231 1.00 92.56 178 ALA A C 1
ATOM 1378 O O . ALA A 1 178 ? -8.159 -16.012 -3.571 1.00 92.56 178 ALA A O 1
ATOM 1379 N N . GLY A 1 179 ? -9.399 -17.124 -2.072 1.00 93.44 179 GLY A N 1
ATOM 1380 C CA . GLY A 1 179 ? -8.324 -17.324 -1.114 1.00 93.44 179 GLY A CA 1
ATOM 1381 C C . GLY A 1 179 ? -8.773 -18.064 0.136 1.00 93.44 179 GLY A C 1
ATOM 1382 O O . GLY A 1 179 ? -9.900 -18.541 0.242 1.00 93.44 179 GLY A O 1
ATOM 1383 N N . THR A 1 180 ? -7.871 -18.134 1.107 1.00 92.88 180 THR A N 1
ATOM 1384 C CA . THR A 1 180 ? -8.073 -18.864 2.364 1.00 92.88 180 THR A CA 1
ATOM 1385 C C . THR A 1 180 ? -7.781 -17.971 3.556 1.00 92.88 180 THR A C 1
ATOM 1387 O O . THR A 1 180 ? -6.822 -17.201 3.520 1.00 92.88 180 THR A O 1
ATOM 1390 N N . ILE A 1 181 ? -8.539 -18.112 4.642 1.00 91.69 181 ILE A N 1
ATOM 1391 C CA . ILE A 1 181 ? -8.196 -17.477 5.917 1.00 91.69 181 ILE A CA 1
ATOM 1392 C C . ILE A 1 181 ? -7.247 -18.390 6.693 1.00 91.69 181 ILE A C 1
ATOM 1394 O O . ILE A 1 181 ? -7.597 -19.517 7.034 1.00 91.69 181 ILE A O 1
ATOM 1398 N N . SER A 1 182 ? -6.054 -17.884 7.002 1.00 88.56 182 SER A N 1
ATOM 1399 C CA . SER A 1 182 ? -5.082 -18.538 7.878 1.00 88.56 182 SER A CA 1
ATOM 1400 C C . SER A 1 182 ? -4.791 -17.624 9.058 1.00 88.56 182 SER A C 1
ATOM 1402 O O . SER A 1 182 ? -4.434 -16.462 8.872 1.00 88.56 182 SER A O 1
ATOM 1404 N N . SER A 1 183 ? -4.941 -18.136 10.280 1.00 85.81 183 SER A N 1
ATOM 1405 C CA . SER A 1 183 ? -4.671 -17.379 11.515 1.00 85.81 183 SER A CA 1
ATOM 1406 C C . SER A 1 183 ? -5.416 -16.034 11.600 1.00 85.81 183 SER A C 1
ATOM 1408 O O . SER A 1 183 ? -4.869 -15.045 12.080 1.00 85.81 183 SER A O 1
ATOM 1410 N N . GLY A 1 184 ? -6.657 -15.978 11.100 1.00 82.19 184 GLY A N 1
ATOM 1411 C CA . GLY A 1 184 ? -7.476 -14.757 11.094 1.00 82.19 184 GLY A CA 1
ATOM 1412 C C . GLY A 1 184 ? -7.100 -13.725 10.023 1.00 82.19 184 GLY A C 1
ATOM 1413 O O . GLY A 1 184 ? -7.638 -12.620 10.024 1.00 82.19 184 GLY A O 1
ATOM 1414 N N . VAL A 1 185 ? -6.195 -14.067 9.101 1.00 87.12 185 VAL A N 1
ATOM 1415 C CA . VAL A 1 185 ? -5.793 -13.211 7.980 1.00 87.12 185 VAL A CA 1
ATOM 1416 C C . VAL A 1 185 ? -6.184 -13.878 6.668 1.00 87.12 185 VAL A C 1
ATOM 1418 O O . VAL A 1 185 ? -5.855 -15.041 6.432 1.00 87.12 185 VAL A O 1
ATOM 1421 N N . PHE A 1 186 ? -6.873 -13.141 5.800 1.00 93.25 186 PHE A N 1
ATOM 1422 C CA . PHE A 1 186 ? -7.172 -13.605 4.452 1.00 93.25 186 PHE A CA 1
ATOM 1423 C C . PHE A 1 186 ? -5.911 -13.614 3.582 1.00 93.25 186 PHE A C 1
ATOM 1425 O O . PHE A 1 186 ? -5.150 -12.644 3.536 1.00 93.25 186 PHE A O 1
ATOM 1432 N N . ILE A 1 187 ? -5.691 -14.722 2.881 1.00 94.06 187 ILE A N 1
ATOM 1433 C CA . ILE A 1 187 ? -4.574 -14.920 1.964 1.00 94.06 187 ILE A CA 1
ATOM 1434 C C . ILE A 1 187 ? -5.155 -15.241 0.583 1.00 94.06 187 ILE A C 1
ATOM 1436 O O . ILE A 1 187 ? -5.624 -16.363 0.369 1.00 94.06 187 ILE A O 1
ATOM 1440 N N . PRO A 1 188 ? -5.123 -14.290 -0.368 1.00 94.12 188 PRO A N 1
ATOM 1441 C CA . PRO A 1 188 ? -5.579 -14.540 -1.729 1.00 94.12 188 PRO A CA 1
ATOM 1442 C C . PRO A 1 188 ? -4.681 -15.555 -2.442 1.00 94.12 188 PRO A C 1
ATOM 1444 O O . PRO A 1 188 ? -3.453 -15.556 -2.268 1.00 94.12 188 PRO A O 1
ATOM 1447 N N . HIS A 1 189 ? -5.281 -16.383 -3.298 1.00 93.31 189 HIS A N 1
ATOM 1448 C CA . HIS A 1 189 ? -4.527 -17.263 -4.186 1.00 93.31 189 HIS A CA 1
ATOM 1449 C C . HIS A 1 189 ? -3.610 -16.446 -5.105 1.00 93.31 189 HIS A C 1
ATOM 1451 O O . HIS A 1 189 ? -3.951 -15.343 -5.534 1.00 93.31 189 HIS A O 1
ATOM 1457 N N . GLY A 1 190 ? -2.423 -16.983 -5.405 1.00 89.62 190 GLY A N 1
ATOM 1458 C CA . GLY A 1 190 ? -1.368 -16.255 -6.120 1.00 89.62 190 GLY A CA 1
ATOM 1459 C C . GLY A 1 190 ? -1.828 -15.657 -7.451 1.00 89.62 190 GLY A C 1
ATOM 1460 O O . GLY A 1 190 ? -1.544 -14.493 -7.724 1.00 89.62 190 GLY A O 1
ATOM 1461 N N . HIS A 1 191 ? -2.600 -16.419 -8.230 1.00 90.94 191 HIS A N 1
ATOM 1462 C CA . HIS A 1 191 ? -3.132 -16.000 -9.530 1.00 90.94 191 HIS A CA 1
ATOM 1463 C C . HIS A 1 191 ? -4.284 -14.988 -9.441 1.00 90.94 191 HIS A C 1
ATOM 1465 O O . HIS A 1 191 ? -4.615 -14.368 -10.446 1.00 90.94 191 HIS A O 1
ATOM 1471 N N . LEU A 1 192 ? -4.870 -14.781 -8.257 1.00 93.12 192 LEU A N 1
ATOM 1472 C CA . LEU A 1 192 ? -6.003 -13.873 -8.032 1.00 93.12 192 LEU A CA 1
ATOM 1473 C C . LEU A 1 192 ? -5.627 -12.599 -7.272 1.00 93.12 192 LEU A C 1
ATOM 1475 O O . LEU A 1 192 ? -6.477 -11.728 -7.102 1.00 93.12 192 LEU A O 1
ATOM 1479 N N . ARG A 1 193 ? -4.369 -12.442 -6.836 1.00 92.81 193 ARG A N 1
ATOM 1480 C CA . ARG A 1 193 ? -3.922 -11.283 -6.034 1.00 92.81 193 ARG A CA 1
ATOM 1481 C C . ARG A 1 193 ? -4.269 -9.940 -6.669 1.00 92.81 193 ARG A C 1
ATOM 1483 O O . ARG A 1 193 ? -4.785 -9.057 -5.992 1.00 92.81 193 ARG A O 1
ATOM 1490 N N . ILE A 1 194 ? -4.005 -9.803 -7.967 1.00 91.75 194 ILE A N 1
ATOM 1491 C CA . ILE A 1 194 ? -4.274 -8.566 -8.710 1.00 91.75 194 ILE A CA 1
ATOM 1492 C C . ILE A 1 194 ? -5.785 -8.331 -8.821 1.00 91.75 194 ILE A C 1
ATOM 1494 O O . ILE A 1 194 ? -6.246 -7.210 -8.633 1.00 91.75 194 ILE A O 1
ATOM 1498 N N . THR A 1 195 ? -6.573 -9.381 -9.061 1.00 93.44 195 THR A N 1
ATOM 1499 C CA . THR A 1 195 ? -8.036 -9.281 -9.150 1.00 93.44 195 THR A CA 1
ATOM 1500 C C . THR A 1 195 ? -8.661 -8.878 -7.816 1.00 93.44 195 THR A C 1
ATOM 1502 O O . THR A 1 195 ? -9.487 -7.973 -7.783 1.00 93.44 195 THR A O 1
ATOM 1505 N N . VAL A 1 196 ? -8.222 -9.485 -6.709 1.00 94.56 196 VAL A N 1
ATOM 1506 C CA . VAL A 1 196 ? -8.638 -9.122 -5.342 1.00 94.56 196 VAL A CA 1
ATOM 1507 C C . VAL A 1 196 ? -8.310 -7.660 -5.041 1.00 94.56 196 VAL A C 1
ATOM 1509 O O . VAL A 1 196 ? -9.139 -6.931 -4.504 1.00 94.56 196 VAL A O 1
ATOM 1512 N N . TYR A 1 197 ? -7.120 -7.207 -5.431 1.00 94.50 197 TYR A N 1
ATOM 1513 C CA . TYR A 1 197 ? -6.729 -5.806 -5.310 1.00 94.50 197 TYR A CA 1
ATOM 1514 C C . TYR A 1 197 ? -7.618 -4.868 -6.143 1.00 94.50 197 TYR A C 1
ATOM 1516 O O . TYR A 1 197 ? -8.085 -3.855 -5.627 1.00 94.50 197 TYR A O 1
ATOM 1524 N N . ASN A 1 198 ? -7.901 -5.206 -7.403 1.00 93.94 198 ASN A N 1
ATOM 1525 C CA . ASN A 1 198 ? -8.775 -4.394 -8.253 1.00 93.94 198 ASN A CA 1
ATOM 1526 C C . ASN A 1 198 ? -10.193 -4.312 -7.672 1.00 93.94 198 ASN A C 1
ATOM 1528 O O . ASN A 1 198 ? -10.799 -3.245 -7.692 1.00 93.94 198 ASN A O 1
ATOM 1532 N N . LYS A 1 199 ? -10.690 -5.407 -7.085 1.00 94.88 199 LYS A N 1
ATOM 1533 C CA . LYS A 1 199 ? -11.966 -5.425 -6.363 1.00 94.88 199 LYS A CA 1
ATOM 1534 C C . LYS A 1 199 ? -11.951 -4.579 -5.098 1.00 94.88 199 LYS A C 1
ATOM 1536 O O . LYS A 1 199 ? -12.927 -3.890 -4.818 1.00 94.88 199 LYS A O 1
ATOM 1541 N N . LEU A 1 200 ? -10.843 -4.562 -4.364 1.00 95.25 200 LEU A N 1
ATOM 1542 C CA . LEU A 1 200 ? -10.676 -3.626 -3.258 1.00 95.25 200 LEU A CA 1
ATOM 1543 C C . LEU A 1 200 ? -10.738 -2.170 -3.751 1.00 95.25 200 LEU A C 1
ATOM 1545 O O . LEU A 1 200 ? -11.466 -1.378 -3.161 1.00 95.25 200 LEU A O 1
ATOM 1549 N N . LEU A 1 201 ? -10.042 -1.818 -4.836 1.00 94.31 201 LEU A N 1
ATOM 1550 C CA . LEU A 1 201 ? -10.093 -0.464 -5.404 1.00 94.31 201 LEU A CA 1
ATOM 1551 C C . LEU A 1 201 ? -11.494 -0.063 -5.870 1.00 94.31 201 LEU A C 1
ATOM 1553 O O . LEU A 1 201 ? -11.933 1.045 -5.576 1.00 94.31 201 LEU A O 1
ATOM 1557 N N . GLU A 1 202 ? -12.204 -0.965 -6.549 1.00 94.38 202 GLU A N 1
ATOM 1558 C CA . GLU A 1 202 ? -13.601 -0.762 -6.950 1.00 94.38 202 GLU A CA 1
ATOM 1559 C C . GLU A 1 202 ? -14.475 -0.467 -5.722 1.00 94.38 202 GLU A C 1
ATOM 1561 O O . GLU A 1 202 ? -15.233 0.501 -5.701 1.00 94.38 202 GLU A O 1
ATOM 1566 N N . SER A 1 203 ? -14.288 -1.239 -4.647 1.00 95.31 203 SER A N 1
ATOM 1567 C CA . SER A 1 203 ? -15.036 -1.065 -3.402 1.00 95.31 203 SER A CA 1
ATOM 1568 C C . SER A 1 203 ? -14.770 0.278 -2.710 1.00 95.31 203 SER A C 1
ATOM 1570 O O . SER A 1 203 ? -15.615 0.744 -1.955 1.00 95.31 203 SER A O 1
ATOM 1572 N N . VAL A 1 204 ? -13.621 0.922 -2.942 1.00 94.56 204 VAL A N 1
ATOM 1573 C CA . VAL A 1 204 ? -13.245 2.185 -2.282 1.00 94.56 204 VAL A CA 1
ATOM 1574 C C . VAL A 1 204 ? -13.224 3.386 -3.226 1.00 94.56 204 VAL A C 1
ATOM 1576 O O . VAL A 1 204 ? -12.728 4.444 -2.848 1.00 94.56 204 VAL A O 1
ATOM 1579 N N . GLN A 1 205 ? -13.742 3.252 -4.448 1.00 90.56 205 GLN A N 1
ATOM 1580 C CA . GLN A 1 205 ? -13.651 4.288 -5.482 1.00 90.56 205 GLN A CA 1
ATOM 1581 C C . GLN A 1 205 ? -14.260 5.636 -5.049 1.00 90.56 205 GLN A C 1
ATOM 1583 O O . GLN A 1 205 ? -13.781 6.692 -5.451 1.00 90.56 205 GLN A O 1
ATOM 1588 N N . SER A 1 206 ? -15.284 5.603 -4.197 1.00 87.19 206 SER A N 1
ATOM 1589 C CA . SER A 1 206 ? -15.932 6.764 -3.568 1.00 87.19 206 SER A CA 1
ATOM 1590 C C . SER A 1 206 ? -15.049 7.503 -2.551 1.00 87.19 206 SER A C 1
ATOM 1592 O O . SER A 1 206 ? -15.356 8.633 -2.181 1.00 87.19 206 SER A O 1
ATOM 1594 N N . CYS A 1 207 ? -13.962 6.883 -2.087 1.00 89.50 207 CYS A N 1
ATOM 1595 C CA . CYS A 1 207 ? -13.079 7.384 -1.040 1.00 89.50 207 CYS A CA 1
ATOM 1596 C C . CYS A 1 207 ? -11.656 7.600 -1.586 1.00 89.50 207 CYS A C 1
ATOM 1598 O O . CYS A 1 207 ? -10.771 6.762 -1.391 1.00 89.50 207 CYS A O 1
ATOM 1600 N N . GLU A 1 208 ? -11.410 8.747 -2.230 1.00 88.12 208 GLU A N 1
ATOM 1601 C CA . GLU A 1 208 ? -10.119 9.063 -2.876 1.00 88.12 208 GLU A CA 1
ATOM 1602 C C . GLU A 1 208 ? -8.912 8.918 -1.936 1.00 88.12 208 GLU A C 1
ATOM 1604 O O . GLU A 1 208 ? -7.883 8.360 -2.319 1.00 88.12 208 GLU A O 1
ATOM 1609 N N . LEU A 1 209 ? -9.058 9.350 -0.679 1.00 87.81 209 LEU A N 1
ATOM 1610 C CA . LEU A 1 209 ? -8.021 9.247 0.352 1.00 87.81 209 LEU A CA 1
ATOM 1611 C C . LEU A 1 209 ? -7.580 7.790 0.581 1.00 87.81 209 LEU A C 1
ATOM 1613 O O . LEU A 1 209 ? -6.388 7.494 0.646 1.00 87.81 209 LEU A O 1
ATOM 1617 N N . VAL A 1 210 ? -8.545 6.871 0.673 1.00 91.94 210 VAL A N 1
ATOM 1618 C CA . VAL A 1 210 ? -8.302 5.440 0.903 1.00 91.94 210 VAL A CA 1
ATOM 1619 C C . VAL A 1 210 ? -7.716 4.797 -0.354 1.00 91.94 210 VAL A C 1
ATOM 1621 O O . VAL A 1 210 ? -6.747 4.043 -0.269 1.00 91.94 210 VAL A O 1
ATOM 1624 N N . SER A 1 211 ? -8.256 5.144 -1.526 1.00 92.00 211 SER A N 1
ATOM 1625 C CA . SER A 1 211 ? -7.778 4.660 -2.825 1.00 92.00 211 SER A CA 1
ATOM 1626 C C . SER A 1 211 ? -6.311 5.035 -3.081 1.00 92.00 211 SER A C 1
ATOM 1628 O O . SER A 1 211 ? -5.504 4.176 -3.447 1.00 92.00 211 SER A O 1
ATOM 1630 N N . SER A 1 212 ? -5.922 6.283 -2.791 1.00 89.06 212 SER A N 1
ATOM 1631 C CA . SER A 1 212 ? -4.530 6.738 -2.911 1.00 89.06 212 SER A CA 1
ATOM 1632 C C . SER A 1 212 ? -3.584 5.915 -2.036 1.00 89.06 212 SER A C 1
ATOM 1634 O O . SER A 1 212 ? -2.519 5.501 -2.493 1.00 89.06 212 SER A O 1
ATOM 1636 N N . VAL A 1 213 ? -3.972 5.646 -0.786 1.00 89.81 213 VAL A N 1
ATOM 1637 C CA . VAL A 1 213 ? -3.165 4.841 0.140 1.00 89.81 213 VAL A CA 1
ATOM 1638 C C . VAL A 1 213 ? -3.028 3.401 -0.368 1.00 89.81 213 VAL A C 1
ATOM 1640 O O . VAL A 1 213 ? -1.923 2.859 -0.375 1.00 89.81 213 VAL A O 1
ATOM 1643 N N . ILE A 1 214 ? -4.106 2.795 -0.877 1.00 92.50 214 ILE A N 1
ATOM 1644 C CA . ILE A 1 214 ? -4.079 1.440 -1.454 1.00 92.50 214 ILE A CA 1
ATOM 1645 C C . ILE A 1 214 ? -3.105 1.345 -2.628 1.00 92.50 214 ILE A C 1
ATOM 1647 O O . ILE A 1 214 ? -2.279 0.429 -2.649 1.00 92.50 214 ILE A O 1
ATOM 1651 N N . HIS A 1 215 ? -3.176 2.279 -3.579 1.00 89.69 215 HIS A N 1
ATOM 1652 C CA . HIS A 1 215 ? -2.272 2.315 -4.731 1.00 89.69 215 HIS A CA 1
ATOM 1653 C C . HIS A 1 215 ? -0.803 2.369 -4.300 1.00 89.69 215 HIS A C 1
ATOM 1655 O O . HIS A 1 215 ? 0.032 1.616 -4.815 1.00 89.69 215 HIS A O 1
ATOM 1661 N N . ASP A 1 216 ? -0.506 3.208 -3.310 1.00 85.25 216 ASP A N 1
ATOM 1662 C CA . ASP A 1 216 ? 0.843 3.402 -2.795 1.00 85.25 216 ASP A CA 1
ATOM 1663 C C . ASP A 1 216 ? 1.393 2.139 -2.120 1.00 85.25 216 ASP A C 1
ATOM 1665 O O . ASP A 1 216 ? 2.551 1.767 -2.326 1.00 85.25 216 ASP A O 1
ATOM 1669 N N . ILE A 1 217 ? 0.582 1.440 -1.325 1.00 89.62 217 ILE A N 1
ATOM 1670 C CA . ILE A 1 217 ? 1.032 0.246 -0.597 1.00 89.62 217 ILE A CA 1
ATOM 1671 C C . ILE A 1 217 ? 1.118 -0.965 -1.520 1.00 89.62 217 ILE A C 1
ATOM 1673 O O . ILE A 1 217 ? 2.072 -1.744 -1.436 1.00 89.62 217 ILE A O 1
ATOM 1677 N N . ALA A 1 218 ? 0.136 -1.157 -2.399 1.00 88.44 218 ALA A N 1
ATOM 1678 C CA . ALA A 1 218 ? 0.029 -2.364 -3.208 1.00 88.44 218 ALA A CA 1
ATOM 1679 C C . ALA A 1 218 ? 1.235 -2.543 -4.135 1.00 88.44 218 ALA A C 1
ATOM 1681 O O . ALA A 1 218 ? 1.797 -3.636 -4.217 1.00 88.44 218 ALA A O 1
ATOM 1682 N N . GLN A 1 219 ? 1.713 -1.456 -4.745 1.00 81.31 219 GLN A N 1
ATOM 1683 C CA . GLN A 1 219 ? 2.906 -1.497 -5.590 1.00 81.31 219 GLN A CA 1
ATOM 1684 C C . GLN A 1 219 ? 4.210 -1.703 -4.807 1.00 81.31 219 GLN A C 1
ATOM 1686 O O . GLN A 1 219 ? 5.193 -2.174 -5.377 1.00 81.31 219 GLN A O 1
ATOM 1691 N N . ASN A 1 220 ? 4.270 -1.309 -3.532 1.00 83.50 220 ASN A N 1
ATOM 1692 C CA . ASN A 1 220 ? 5.442 -1.501 -2.665 1.00 83.50 22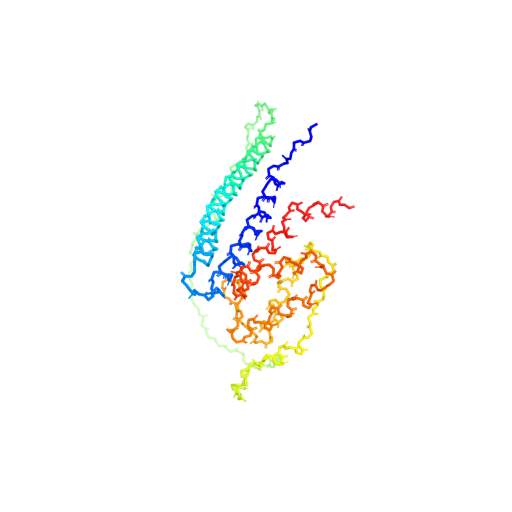0 ASN A CA 1
ATOM 1693 C C . ASN A 1 220 ? 5.474 -2.888 -2.011 1.00 83.50 220 ASN A C 1
ATOM 1695 O O . ASN A 1 220 ? 6.539 -3.373 -1.645 1.00 83.50 220 ASN A O 1
ATOM 1699 N N . SER A 1 221 ? 4.315 -3.525 -1.871 1.00 87.81 221 SER A N 1
ATOM 1700 C CA . SER A 1 221 ? 4.144 -4.795 -1.162 1.00 87.81 221 SER A CA 1
ATOM 1701 C C . SER A 1 221 ? 3.912 -5.990 -2.085 1.00 87.81 221 SER A C 1
ATOM 1703 O O . SER A 1 221 ? 3.586 -7.068 -1.593 1.00 87.81 221 SER A O 1
ATOM 1705 N N . GLU A 1 222 ? 4.056 -5.818 -3.404 1.00 87.56 222 GLU A N 1
ATOM 1706 C CA . GLU A 1 222 ? 3.730 -6.842 -4.412 1.00 87.56 222 GLU A CA 1
ATOM 1707 C C . GLU A 1 222 ? 2.295 -7.377 -4.254 1.00 87.56 222 GLU A C 1
ATOM 1709 O O . GLU A 1 222 ? 2.036 -8.578 -4.359 1.00 87.56 222 GLU A O 1
ATOM 1714 N N . TYR A 1 223 ? 1.350 -6.477 -3.966 1.00 90.44 223 TYR A N 1
ATOM 1715 C CA . TYR A 1 223 ? -0.069 -6.795 -3.788 1.00 90.44 223 TYR A CA 1
ATOM 1716 C C . TYR A 1 223 ? -0.342 -7.800 -2.651 1.00 90.44 223 TYR A C 1
ATOM 1718 O O . TYR A 1 223 ? -1.318 -8.554 -2.686 1.00 90.44 223 TYR A O 1
ATOM 1726 N N . LYS A 1 224 ? 0.514 -7.837 -1.620 1.00 90.75 224 LYS A N 1
ATOM 1727 C CA . LYS A 1 224 ? 0.291 -8.667 -0.427 1.00 90.75 224 LYS A CA 1
ATOM 1728 C C . LYS A 1 224 ? -0.851 -8.093 0.411 1.00 90.75 224 LYS A C 1
ATOM 1730 O O . LYS A 1 224 ? -0.696 -7.066 1.069 1.00 90.75 224 LYS A O 1
ATOM 1735 N N . TRP A 1 225 ? -1.973 -8.813 0.437 1.00 93.19 225 TRP A N 1
ATOM 1736 C CA . TRP A 1 225 ? -3.185 -8.422 1.166 1.00 93.19 225 TRP A CA 1
ATOM 1737 C C . TRP A 1 225 ? -2.931 -8.068 2.633 1.00 93.19 225 TRP A C 1
ATOM 1739 O O . TRP A 1 225 ? -3.398 -7.038 3.104 1.00 93.19 225 TRP A O 1
ATOM 1749 N N . SER A 1 226 ? -2.145 -8.880 3.344 1.00 91.69 226 SER A N 1
ATOM 1750 C CA . SER A 1 226 ? -1.841 -8.656 4.762 1.00 91.69 226 SER A CA 1
ATOM 1751 C C . SER A 1 226 ? -1.175 -7.303 5.027 1.00 91.69 226 SER A C 1
ATOM 1753 O O . SER A 1 226 ? -1.502 -6.650 6.013 1.00 91.69 226 SER A O 1
ATOM 1755 N N . VAL A 1 227 ? -0.286 -6.861 4.132 1.00 91.81 227 VAL A N 1
ATOM 1756 C CA . VAL A 1 227 ? 0.409 -5.571 4.242 1.00 91.81 227 VAL A CA 1
ATOM 1757 C C . VAL A 1 227 ? -0.555 -4.420 3.957 1.00 91.81 227 VAL A C 1
ATOM 1759 O O . VAL A 1 227 ? -0.612 -3.465 4.725 1.00 91.81 227 VAL A O 1
ATOM 1762 N N . ILE A 1 228 ? -1.358 -4.540 2.894 1.00 92.94 228 ILE A N 1
ATOM 1763 C CA . ILE A 1 228 ? -2.366 -3.534 2.523 1.00 92.94 228 ILE A CA 1
ATOM 1764 C C . ILE A 1 228 ? -3.389 -3.361 3.653 1.00 92.94 228 ILE A C 1
ATOM 1766 O O . ILE A 1 228 ? -3.658 -2.240 4.078 1.00 92.94 228 ILE A O 1
ATOM 1770 N N . LYS A 1 229 ? -3.923 -4.468 4.181 1.00 92.88 229 LYS A N 1
ATOM 1771 C CA . LYS A 1 229 ? -4.889 -4.467 5.285 1.00 92.88 229 LYS A CA 1
ATOM 1772 C C . LYS A 1 229 ? -4.324 -3.797 6.534 1.00 92.88 229 LYS A C 1
ATOM 1774 O O . LYS A 1 229 ? -5.002 -2.954 7.117 1.00 92.88 229 LYS A O 1
ATOM 1779 N N . ALA A 1 230 ? -3.110 -4.170 6.942 1.00 89.94 230 ALA A N 1
ATOM 1780 C CA . ALA A 1 230 ? -2.490 -3.642 8.153 1.00 89.94 230 ALA A CA 1
ATOM 1781 C C . ALA A 1 230 ? -2.326 -2.118 8.086 1.00 89.94 230 ALA A C 1
ATOM 1783 O O . ALA A 1 230 ? -2.707 -1.418 9.023 1.00 89.94 230 ALA A O 1
ATOM 1784 N N . GLU A 1 231 ? -1.833 -1.602 6.961 1.00 90.38 231 GLU A N 1
ATOM 1785 C CA . GLU A 1 231 ? -1.626 -0.165 6.785 1.00 90.38 231 GLU A CA 1
ATOM 1786 C C . GLU A 1 231 ? -2.960 0.597 6.743 1.00 90.38 231 GLU A C 1
ATOM 1788 O O . GLU A 1 231 ? -3.114 1.615 7.412 1.00 90.38 231 GLU A O 1
ATOM 1793 N N . LEU A 1 232 ? -3.968 0.076 6.034 1.00 91.31 232 LEU A N 1
ATOM 1794 C CA . LEU A 1 232 ? -5.300 0.689 5.990 1.00 91.31 232 LEU A CA 1
ATOM 1795 C C . LEU A 1 232 ? -5.964 0.761 7.363 1.00 91.31 232 LEU A C 1
ATOM 1797 O O . LEU A 1 232 ? -6.552 1.782 7.724 1.00 91.31 232 LEU A O 1
ATOM 1801 N N . GLN A 1 233 ? -5.866 -0.313 8.144 1.00 90.12 233 GLN A N 1
ATOM 1802 C CA . GLN A 1 233 ? -6.382 -0.327 9.508 1.00 90.12 233 GLN A CA 1
ATOM 1803 C C . GLN A 1 233 ? -5.621 0.655 10.400 1.00 90.12 233 GLN A C 1
ATOM 1805 O O . GLN A 1 233 ? -6.218 1.314 11.252 1.00 90.12 233 GLN A O 1
ATOM 1810 N N . GLN A 1 234 ? -4.313 0.783 10.194 1.00 87.06 234 GLN A N 1
ATOM 1811 C CA . GLN A 1 234 ? -3.490 1.705 10.957 1.00 87.06 234 GLN A CA 1
ATOM 1812 C C . GLN A 1 234 ? -3.763 3.174 10.614 1.00 87.06 234 GLN A C 1
ATOM 1814 O O . GLN A 1 234 ? -3.671 4.012 11.507 1.00 87.06 234 GLN A O 1
ATOM 1819 N N . GLU A 1 235 ? -4.099 3.491 9.366 1.00 85.00 235 GLU A N 1
ATOM 1820 C CA . GLU A 1 235 ? -4.393 4.860 8.932 1.00 85.00 235 GLU A CA 1
ATOM 1821 C C . GLU A 1 235 ? -5.828 5.284 9.260 1.00 85.00 235 GLU A C 1
ATOM 1823 O O . GLU A 1 235 ? -6.030 6.374 9.785 1.00 85.00 235 GLU A O 1
ATOM 1828 N N . PHE A 1 236 ? -6.828 4.427 9.022 1.00 86.06 236 PHE A N 1
ATOM 1829 C CA . PHE A 1 236 ? -8.237 4.847 9.097 1.00 86.06 236 PHE A CA 1
ATOM 1830 C C . PHE A 1 236 ? -9.071 4.137 10.170 1.00 86.06 236 PHE A C 1
ATOM 1832 O O . PHE A 1 236 ? -10.139 4.623 10.526 1.00 86.06 236 PHE A O 1
ATOM 1839 N N . ALA A 1 237 ? -8.599 3.021 10.737 1.00 81.12 237 ALA A N 1
ATOM 1840 C CA . ALA A 1 237 ? -9.317 2.276 11.781 1.00 81.12 237 ALA A CA 1
ATOM 1841 C C . ALA A 1 237 ? -8.668 2.405 13.172 1.00 81.12 237 ALA A C 1
ATOM 1843 O O . ALA A 1 237 ? -8.855 1.556 14.049 1.00 81.12 237 ALA A O 1
ATOM 1844 N N . ARG A 1 238 ? -7.902 3.478 13.412 1.00 77.69 238 ARG A N 1
ATOM 1845 C CA . ARG A 1 238 ? -7.349 3.770 14.741 1.00 77.69 238 ARG A CA 1
ATOM 1846 C C . ARG A 1 238 ? -8.463 4.124 15.714 1.00 77.69 238 ARG A C 1
ATOM 1848 O O . ARG A 1 238 ? -9.263 5.017 15.460 1.00 77.69 238 ARG A O 1
ATOM 1855 N N . ARG A 1 239 ? -8.443 3.493 16.891 1.00 68.25 239 ARG A N 1
ATOM 1856 C CA . ARG A 1 239 ? -9.419 3.721 17.970 1.00 68.25 239 ARG A CA 1
ATOM 1857 C C . ARG A 1 239 ? -9.623 5.204 18.298 1.00 68.25 239 ARG A C 1
ATOM 1859 O O . ARG A 1 239 ? -10.738 5.604 18.604 1.00 68.25 239 ARG A O 1
ATOM 1866 N N . ASP A 1 240 ? -8.559 5.998 18.252 1.00 62.88 240 ASP A N 1
ATOM 1867 C CA . ASP A 1 240 ? -8.606 7.419 18.602 1.00 62.88 240 ASP A CA 1
ATOM 1868 C C . ASP A 1 240 ? -9.299 8.251 17.499 1.00 62.88 240 ASP A C 1
ATOM 1870 O O . ASP A 1 240 ? -10.081 9.141 17.820 1.00 62.88 240 ASP A O 1
ATOM 1874 N N . LEU A 1 241 ? -9.125 7.883 16.220 1.00 63.47 241 LEU A N 1
ATOM 1875 C CA . LEU A 1 241 ? -9.851 8.473 15.085 1.00 63.47 241 LEU A CA 1
ATOM 1876 C C . LEU A 1 241 ? -11.331 8.074 15.098 1.00 63.47 241 LEU A C 1
ATOM 1878 O O . LEU A 1 241 ? -12.204 8.926 14.975 1.00 63.47 241 LEU A O 1
ATOM 1882 N N . LEU A 1 242 ? -11.619 6.793 15.350 1.00 69.94 242 LEU A N 1
ATOM 1883 C CA . LEU A 1 242 ? -12.993 6.286 15.447 1.00 69.94 242 LEU A CA 1
ATOM 1884 C C . LEU A 1 242 ? -13.769 6.942 16.598 1.00 69.94 242 LEU A C 1
ATOM 1886 O O . LEU A 1 242 ? -14.954 7.233 16.469 1.00 69.94 242 LEU A O 1
ATOM 1890 N N . LYS A 1 243 ? -13.100 7.205 17.728 1.00 64.69 243 LYS A N 1
ATOM 1891 C CA . LYS A 1 243 ? -13.684 7.956 18.847 1.00 64.69 243 LYS A CA 1
ATOM 1892 C C . LYS A 1 243 ? -13.905 9.427 18.512 1.00 64.69 243 LYS A C 1
ATOM 1894 O O . LYS A 1 243 ? -14.886 9.989 18.982 1.00 64.69 243 LYS A O 1
ATOM 1899 N N . ALA A 1 244 ? -12.999 10.058 17.767 1.00 59.16 244 ALA A N 1
ATOM 1900 C CA . ALA A 1 244 ? -13.164 11.448 17.356 1.00 59.16 244 ALA A CA 1
ATOM 1901 C C . ALA A 1 244 ? -14.385 11.617 16.438 1.00 59.16 244 ALA A C 1
ATOM 1903 O O . ALA A 1 244 ? -15.152 12.550 16.633 1.00 59.16 244 ALA A O 1
ATOM 1904 N N . GLU A 1 245 ? -14.606 10.680 15.514 1.00 63.50 245 GLU A N 1
ATOM 1905 C CA . GLU A 1 245 ? -15.753 10.702 14.599 1.00 63.50 245 GLU A CA 1
ATOM 1906 C C . GLU A 1 245 ? -17.079 10.343 15.278 1.00 63.50 245 GLU A C 1
ATOM 1908 O O . GLU A 1 245 ? -18.087 10.976 15.005 1.00 63.50 245 GLU A O 1
ATOM 1913 N N . TYR A 1 246 ? -17.093 9.386 16.213 1.00 67.31 246 TYR A N 1
ATOM 1914 C CA . TYR A 1 246 ? -18.305 9.060 16.981 1.00 67.31 246 TYR A CA 1
ATOM 1915 C C . TYR A 1 246 ? -18.789 10.218 17.873 1.00 67.31 246 TYR A C 1
ATOM 1917 O O . TYR A 1 246 ? -19.968 10.296 18.208 1.00 67.31 246 TYR A O 1
ATOM 1925 N N . ASN A 1 247 ? -17.872 11.089 18.300 1.00 60.34 247 ASN A N 1
ATOM 1926 C CA . ASN A 1 247 ? -18.176 12.232 19.160 1.00 60.34 247 ASN A CA 1
ATOM 1927 C C . ASN A 1 247 ? -18.436 13.538 18.379 1.00 60.34 247 ASN A C 1
ATOM 1929 O O . ASN A 1 247 ? -18.665 14.564 19.025 1.00 60.34 247 ASN A O 1
ATOM 1933 N N . ALA A 1 248 ? -18.345 13.516 17.045 1.00 53.34 248 ALA A N 1
ATOM 1934 C CA . ALA A 1 248 ? -18.607 14.650 16.154 1.00 53.34 248 ALA A CA 1
ATOM 1935 C C . ALA A 1 248 ? -20.064 14.649 15.669 1.00 53.34 248 ALA A C 1
ATOM 1937 O O . ALA A 1 248 ? -20.616 15.762 15.514 1.00 53.34 248 ALA A O 1
#

Secondary structure (DSSP, 8-state):
--PPPHHHHHHHHHHHHHHHHHHHHHHHHHHHH------HHHHHHHHHHHHHHHHHHHHHHHHHHHHHHHHHHHHHHHHHHHHHHHHHTT--------------SS-----------------------------------PPPHHHHHT---PPP--GGGHHHHHHHHHHHHHHTTSEEEETTEEEE-GGGHHHHHHHHHHHTTT-HHHHHHHHHHHHHTTT-HHHHHHHHHHHH--HHHHHHHHT-

Organism: Perkinsus olseni (NCBI:txid32597)